Protein AF-A0A2N7S6V8-F1 (afdb_monomer)

Organism: NCBI:txid256701

Nearest PDB structures (foldseek):
  4dm0-assembly1_A-2  TM=4.600E-01  e=1.867E-07  Escherichia coli
  1b7e-assembly1_A-2  TM=4.680E-01  e=5.575E-03  Escherichia coli
  3f9k-assembly1_A  TM=4.907E-01  e=2.984E-02  Human immunodeficiency virus type 2 (ISOLATE ROD)
  5u1c-assembly1_C  TM=3.842E-01  e=1.544E-02  Saccharolobus solfataricus
  8fnn-assembly1_A  TM=3.912E-01  e=5.432E-02  Homo sapiens

Sequence (250 aa):
MVAYRSATAGLASLVMYDVTTLHFEAKDEDKLRKVGMSKERRVDPQIQVGLLVDPAGFPLELHMFEGSKAETTTIIPVLQAFQARHGITDLVVVADAGMLSANNLNAIEDAGFKFIVGSRLTKAPYDLQEHFDTKGNRFTNGQVLESTRVMGTGKNARERRIVYQWSAKPFARDNRNINLMERNALAVAEGKSPMKKVRFLKVSGAEKELDEKVIERARMLAGLKGYVTNMLVDSVSATLVISANQALQD

pLDDT: mean 83.1, std 13.97, range [23.36, 95.81]

InterPro domains:
  IPR002559 Transposase IS4-like domain [PF01609] (15-179)
  IPR047654 IS1634 transposase [NF033559] (13-248)

Mean predicted aligned error: 8.39 Å

Foldseek 3Di:
DDDPPPPPPDDAFEKEKDKDKDFDPDPDADPAFDQAPDPVPDRTTIKIWMFIAGLQRHTDDIDIHGRHDDPLVPPLVVVVVVCVVVVGPAYEYEYEQSQVALVSVLSCVVSVYKYKYWHDPPDQDPQCVVVCVPPNLDDDAFDKDKGWDFHDDDPSTDIWIKIKTFHPVQLVVLVVVLVVLQVVLVCCQVVVDDDDDGPQWDDDPPHIDGNVVSSVRSNSCGRMIMMIIRDDCVRDPSVRSVSSNVSVVD

Solvent-accessible surface area (backbone atoms only — not comparable to full-atom values): 14274 Å² total; per-residue (Å²): 135,86,78,82,74,78,84,65,82,94,59,61,53,57,34,34,48,48,77,46,77,50,76,41,103,48,98,69,69,61,96,45,35,25,60,34,91,43,94,82,71,52,81,43,19,16,29,32,38,39,40,34,21,39,82,86,65,49,80,73,48,80,45,82,42,44,25,58,62,54,70,60,74,55,47,54,61,51,55,52,51,51,26,67,77,68,73,52,88,46,50,31,42,28,38,54,50,84,57,62,45,40,69,42,47,48,52,44,46,75,71,71,43,40,44,40,28,36,41,80,79,85,58,79,53,71,75,44,42,65,52,40,76,75,61,48,76,79,73,55,77,67,41,70,49,79,42,67,46,74,39,56,59,79,95,55,46,42,76,30,38,34,39,33,37,30,34,61,70,51,23,57,54,43,50,55,52,49,56,50,41,47,52,56,22,49,34,39,46,72,62,77,37,77,92,68,97,50,64,48,50,40,76,59,90,91,47,51,41,74,32,59,72,59,49,52,47,53,59,60,48,39,23,53,44,38,32,39,26,78,62,52,74,92,78,49,53,64,67,57,59,51,51,59,54,49,57,76,77,111

Secondary structure (DSSP, 8-state):
---------SS-EEEEEEEEEEE---SS--SS-B----TT---S-EEEEEEEE-TT--EEEEEEEETTS-HHHHHHHHHHHHHHHHT-S-EEEEE-GGGG-HHHHHHHHHTT-EEEEEE---S--HHHHHHHHHHTT-PPTT-EEEEEEEESSGGG-EEEEEEEEE-HHHHHHHHHHHHHHHHHHHHHHTTSS-----TTEEEETTEEEE-HHHHHHHHHTTTEEEEEESS-TTTS-HHHHHHHHHTTT-

Structure (mmCIF, N/CA/C/O backbone):
data_AF-A0A2N7S6V8-F1
#
_entry.id   AF-A0A2N7S6V8-F1
#
loop_
_atom_site.group_PDB
_atom_site.id
_atom_site.type_symbol
_atom_site.label_atom_id
_atom_site.label_alt_id
_atom_site.label_comp_id
_atom_site.label_asym_id
_atom_site.label_entity_id
_atom_site.label_seq_id
_atom_site.pdbx_PDB_ins_code
_atom_site.Cartn_x
_atom_site.Cartn_y
_atom_site.Cartn_z
_atom_site.occupancy
_atom_site.B_iso_or_equiv
_atom_site.auth_seq_id
_atom_site.auth_comp_id
_atom_site.auth_asym_id
_atom_site.auth_atom_id
_atom_site.pdbx_PDB_model_num
ATOM 1 N N . MET A 1 1 ? -29.286 7.019 18.306 1.00 28.66 1 MET A N 1
ATOM 2 C CA . MET A 1 1 ? -28.095 6.761 17.473 1.00 28.66 1 MET A CA 1
ATOM 3 C C . MET A 1 1 ? -27.996 5.255 17.302 1.00 28.66 1 MET A C 1
ATOM 5 O O . MET A 1 1 ? -27.698 4.565 18.266 1.00 28.66 1 MET A O 1
ATOM 9 N N . VAL A 1 2 ? -28.416 4.737 16.146 1.00 23.36 2 VAL A N 1
ATOM 10 C CA . VAL A 1 2 ? -28.449 3.291 15.881 1.00 23.36 2 VAL A CA 1
ATOM 11 C C . VAL A 1 2 ? -27.046 2.889 15.441 1.00 23.36 2 VAL A C 1
ATOM 13 O O . VAL A 1 2 ? -26.650 3.179 14.319 1.00 23.36 2 VAL A O 1
ATOM 16 N N . ALA A 1 3 ? -26.270 2.292 16.343 1.00 27.06 3 ALA A N 1
ATOM 17 C CA . ALA A 1 3 ? -25.046 1.607 15.957 1.00 27.06 3 ALA A CA 1
ATOM 18 C C . ALA A 1 3 ? -25.463 0.329 15.220 1.00 27.06 3 ALA A C 1
ATOM 20 O O . ALA A 1 3 ? -26.042 -0.578 15.822 1.00 27.06 3 ALA A O 1
ATOM 21 N N . TYR A 1 4 ? -25.234 0.280 13.910 1.00 33.06 4 TYR A N 1
ATOM 22 C CA . TYR A 1 4 ? -25.404 -0.947 13.149 1.00 33.06 4 TYR A CA 1
ATOM 23 C C . TYR A 1 4 ? -24.333 -1.938 13.616 1.00 33.06 4 TYR A C 1
ATOM 25 O O . TYR A 1 4 ? -23.143 -1.768 13.360 1.00 33.06 4 TYR A O 1
ATOM 33 N N . ARG A 1 5 ? -24.752 -2.957 14.370 1.00 36.19 5 ARG A N 1
ATOM 34 C CA . ARG A 1 5 ? -23.907 -4.100 14.706 1.00 36.19 5 ARG A CA 1
ATOM 35 C C . ARG A 1 5 ? -24.009 -5.066 13.535 1.00 36.19 5 ARG A C 1
ATOM 37 O O . ARG A 1 5 ? -24.937 -5.869 13.490 1.00 36.19 5 ARG A O 1
ATOM 44 N N . SER A 1 6 ? -23.072 -4.993 12.592 1.00 36.00 6 SER A N 1
ATOM 45 C CA . SER A 1 6 ? -22.865 -6.122 11.688 1.00 36.00 6 SER A CA 1
ATOM 46 C C . SER A 1 6 ? -22.461 -7.312 12.555 1.00 36.00 6 SER A C 1
ATOM 48 O O . SER A 1 6 ? -21.410 -7.310 13.199 1.00 36.00 6 SER A O 1
ATOM 50 N N . ALA A 1 7 ? -23.351 -8.294 12.663 1.00 36.19 7 ALA A N 1
ATOM 51 C CA . ALA A 1 7 ? -23.081 -9.551 13.334 1.00 36.19 7 ALA A CA 1
ATOM 52 C C . ALA A 1 7 ? -22.181 -10.414 12.440 1.00 36.19 7 ALA A C 1
ATOM 54 O O . ALA A 1 7 ? -22.589 -11.464 11.957 1.00 36.19 7 ALA A O 1
ATOM 55 N N . THR A 1 8 ? -20.939 -9.991 12.220 1.00 39.62 8 THR A N 1
ATOM 56 C CA . THR A 1 8 ? -19.881 -10.929 11.853 1.00 39.62 8 THR A CA 1
ATOM 57 C C . THR A 1 8 ? -19.404 -11.583 13.137 1.00 39.62 8 THR A C 1
ATOM 59 O O . THR A 1 8 ? -18.715 -10.984 13.959 1.00 39.62 8 THR A O 1
ATOM 62 N N . ALA A 1 9 ? -19.865 -12.812 13.351 1.00 34.66 9 ALA A N 1
ATOM 63 C CA . ALA A 1 9 ? -19.437 -13.651 14.451 1.00 34.66 9 ALA A CA 1
ATOM 64 C C . ALA A 1 9 ? -17.899 -13.783 14.475 1.00 34.66 9 ALA A C 1
ATOM 66 O O . ALA A 1 9 ? -17.291 -14.244 13.514 1.00 34.66 9 ALA A O 1
ATOM 67 N N . GLY A 1 10 ? -17.288 -13.400 15.599 1.00 38.88 10 GLY A N 1
ATOM 68 C CA . GLY A 1 10 ? -16.035 -13.982 16.098 1.00 38.88 10 GLY A CA 1
ATOM 69 C C . GLY A 1 10 ? -14.701 -13.549 15.480 1.00 38.88 10 GLY A C 1
ATOM 70 O O . GLY A 1 10 ? -13.672 -13.990 15.978 1.00 38.88 10 GLY A O 1
ATOM 71 N N . LEU A 1 11 ? -14.666 -12.692 14.461 1.00 43.25 11 LEU A N 1
ATOM 72 C CA . LEU A 1 11 ? -13.420 -12.200 13.858 1.00 43.25 11 LEU A CA 1
ATOM 73 C C . LEU A 1 11 ? -13.409 -10.670 13.873 1.00 43.25 11 LEU A C 1
ATOM 75 O O . LEU A 1 11 ? -14.458 -10.048 13.740 1.00 43.25 11 LEU A O 1
ATOM 79 N N . ALA A 1 12 ? -12.229 -10.097 14.109 1.00 59.22 12 ALA A N 1
ATOM 80 C CA . ALA A 1 12 ? -11.944 -8.670 14.264 1.00 59.22 12 ALA A CA 1
ATOM 81 C C . ALA A 1 12 ? -12.876 -7.718 13.482 1.00 59.22 12 ALA A C 1
ATOM 83 O O . ALA A 1 12 ? -13.215 -7.971 12.326 1.00 59.22 12 ALA A O 1
ATOM 84 N N . SER A 1 13 ? -13.233 -6.579 14.083 1.00 78.12 13 SER A N 1
ATOM 85 C CA . SER A 1 13 ? -13.984 -5.530 13.386 1.00 78.12 13 SER A CA 1
ATOM 86 C C . SER A 1 13 ? -13.131 -4.969 12.248 1.00 78.12 13 SER A C 1
ATOM 88 O O . SER A 1 13 ? -12.066 -4.398 12.481 1.00 78.12 13 SER A O 1
ATOM 90 N N . LEU A 1 14 ? -13.583 -5.175 11.014 1.00 85.75 14 LEU A N 1
ATOM 91 C CA . LEU A 1 14 ? -12.942 -4.649 9.817 1.00 85.75 14 LEU A CA 1
ATOM 92 C C . LEU A 1 14 ? -13.490 -3.249 9.546 1.00 85.75 14 LEU A C 1
ATOM 94 O O . LEU A 1 14 ? -14.701 -3.074 9.426 1.00 85.75 14 LEU A O 1
ATOM 98 N N . VAL A 1 15 ? -12.601 -2.272 9.431 1.00 90.06 15 VAL A N 1
ATOM 99 C CA . VAL A 1 15 ? -12.945 -0.905 9.036 1.00 90.06 15 VAL A CA 1
ATOM 100 C C . VAL A 1 15 ? -12.074 -0.489 7.872 1.00 90.06 15 VAL A C 1
ATOM 102 O O . VAL A 1 15 ? -10.904 -0.867 7.797 1.00 90.06 15 VAL A O 1
ATOM 105 N N . MET A 1 16 ? -12.632 0.296 6.966 1.00 89.00 16 MET A N 1
ATOM 106 C CA . MET A 1 16 ? -11.870 0.879 5.874 1.00 89.00 16 MET A CA 1
ATOM 107 C C . MET A 1 16 ? -11.682 2.361 6.139 1.00 89.00 16 MET A C 1
ATOM 109 O O . MET A 1 16 ? -12.603 3.036 6.601 1.00 89.00 16 MET A O 1
ATOM 113 N N . TYR A 1 17 ? -10.476 2.846 5.879 1.00 87.56 17 TYR A N 1
ATOM 114 C CA . TYR A 1 17 ? -10.124 4.239 6.075 1.00 87.56 17 TYR A CA 1
ATOM 115 C C . TYR A 1 17 ? -9.622 4.823 4.765 1.00 87.56 17 TYR A C 1
ATOM 117 O O . TYR A 1 17 ? -8.631 4.345 4.206 1.00 87.56 17 TYR A O 1
ATOM 125 N N . ASP A 1 18 ? -10.308 5.863 4.305 1.00 85.00 18 ASP A N 1
ATOM 126 C CA . ASP A 1 18 ? -9.898 6.655 3.154 1.00 85.00 18 ASP A CA 1
ATOM 127 C C . ASP A 1 18 ? -9.681 8.111 3.566 1.00 85.00 18 ASP A C 1
ATOM 129 O O . ASP A 1 18 ? -10.410 8.655 4.402 1.00 85.00 18 ASP A O 1
ATOM 133 N N . VAL A 1 19 ? -8.658 8.740 2.985 1.00 83.00 19 VAL A N 1
ATOM 134 C CA . VAL A 1 19 ? -8.352 10.155 3.206 1.00 83.00 19 VAL A CA 1
ATOM 135 C C . VAL A 1 19 ? -8.399 10.877 1.879 1.00 83.00 19 VAL A C 1
ATOM 137 O O . VAL A 1 19 ? -7.589 10.640 0.985 1.00 83.00 19 VAL A O 1
ATOM 140 N N . THR A 1 20 ? -9.308 11.837 1.787 1.00 83.62 20 THR A N 1
ATOM 141 C CA . THR A 1 20 ? -9.412 12.728 0.639 1.00 83.62 20 THR A CA 1
ATOM 142 C C . THR A 1 20 ? -8.949 14.130 1.018 1.00 83.62 20 T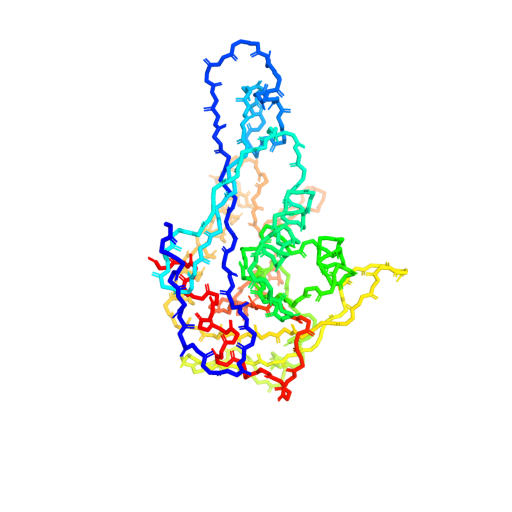HR A C 1
ATOM 144 O O . THR A 1 20 ? -9.316 14.670 2.062 1.00 83.62 20 THR A O 1
ATOM 147 N N . THR A 1 21 ? -8.153 14.752 0.150 1.00 85.00 21 THR A N 1
ATOM 148 C CA . THR A 1 21 ? -7.746 16.153 0.299 1.00 85.00 21 THR A CA 1
ATOM 149 C C . THR A 1 21 ? -8.725 17.056 -0.439 1.00 85.00 21 THR A C 1
ATOM 151 O O . THR A 1 21 ? -8.946 16.885 -1.637 1.00 85.00 21 THR A O 1
ATOM 154 N N . LEU A 1 22 ? -9.274 18.050 0.258 1.00 87.38 22 LEU A N 1
ATOM 155 C CA . LEU A 1 22 ? -10.068 19.117 -0.351 1.00 87.38 22 LEU A CA 1
ATOM 156 C C . LEU A 1 22 ? -9.222 20.388 -0.429 1.00 87.38 22 LEU A C 1
ATOM 158 O O . LEU A 1 22 ? -8.682 20.840 0.582 1.00 87.38 22 LEU A O 1
ATOM 162 N N . HIS A 1 23 ? -9.114 20.955 -1.627 1.00 86.06 23 HIS A N 1
ATOM 163 C CA . HIS A 1 23 ? -8.395 22.202 -1.886 1.00 86.06 23 HIS A CA 1
ATOM 164 C C . HIS A 1 23 ? -9.375 23.363 -2.023 1.00 86.06 23 HIS A C 1
ATOM 166 O O . HIS A 1 23 ? -10.484 23.186 -2.528 1.00 86.06 23 HIS A O 1
ATOM 172 N N . PHE A 1 24 ? -8.950 24.553 -1.608 1.00 84.81 24 PHE A N 1
ATOM 173 C CA . PHE A 1 24 ? -9.759 25.763 -1.674 1.00 84.81 24 PHE A CA 1
ATOM 174 C C . PHE A 1 24 ? -9.021 26.847 -2.443 1.00 84.81 24 PHE A C 1
ATOM 176 O O . PHE A 1 24 ? -7.873 27.148 -2.131 1.00 84.81 24 PHE A O 1
ATOM 183 N N . GLU A 1 25 ? -9.709 27.498 -3.378 1.00 85.38 25 GLU A N 1
ATOM 184 C CA . GLU A 1 25 ? -9.232 28.735 -3.999 1.00 85.38 25 GLU A CA 1
ATOM 185 C C . GLU A 1 25 ? -9.359 29.881 -2.986 1.00 85.38 25 GLU A C 1
ATOM 187 O O . GLU A 1 25 ? -10.334 30.632 -2.953 1.00 85.38 25 GLU A O 1
ATOM 192 N N . ALA A 1 26 ? -8.389 29.965 -2.082 1.00 81.56 26 ALA A N 1
ATOM 193 C CA . ALA A 1 26 ? -8.319 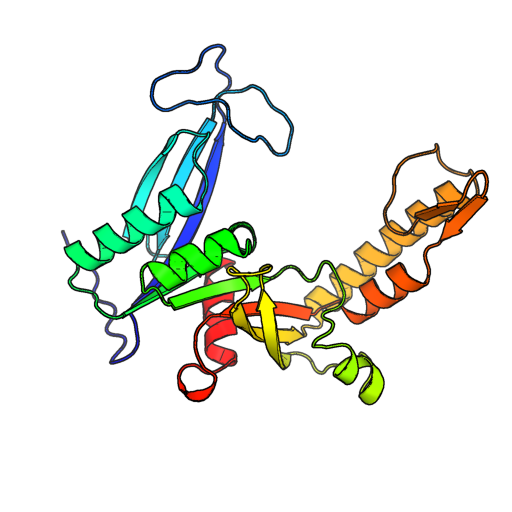30.968 -1.033 1.00 81.56 26 ALA A CA 1
ATOM 194 C C . ALA A 1 26 ? -6.902 31.534 -0.965 1.00 81.56 26 ALA A C 1
ATOM 196 O O . ALA A 1 26 ? -5.926 30.800 -1.084 1.00 81.56 26 ALA A O 1
ATOM 197 N N . LYS A 1 27 ? -6.792 32.851 -0.763 1.00 77.25 27 LYS A N 1
ATOM 198 C CA . LYS A 1 27 ? -5.490 33.530 -0.689 1.00 77.25 27 LYS A CA 1
ATOM 199 C C . LYS A 1 27 ? -4.757 33.271 0.627 1.00 77.25 27 LYS A C 1
ATOM 201 O O . LYS A 1 27 ? -3.533 33.236 0.627 1.00 77.25 27 LYS A O 1
ATOM 206 N N . ASP A 1 28 ? -5.504 33.070 1.712 1.00 82.75 28 ASP A N 1
ATOM 207 C CA . ASP A 1 28 ? -4.969 33.011 3.072 1.00 82.75 28 ASP A CA 1
ATOM 208 C C . ASP A 1 28 ? -5.306 31.680 3.761 1.00 82.75 28 ASP A C 1
ATOM 210 O O . ASP A 1 28 ? -6.392 31.117 3.585 1.00 82.75 28 ASP A O 1
ATOM 214 N N . GLU A 1 29 ? -4.374 31.191 4.580 1.00 85.69 29 GLU A N 1
ATOM 215 C CA . GLU A 1 29 ? -4.600 30.071 5.497 1.00 85.69 29 GLU A CA 1
ATOM 216 C C . GLU A 1 29 ? -5.493 30.464 6.684 1.00 85.69 29 GLU A C 1
ATOM 218 O O . GLU A 1 29 ? -5.541 31.621 7.099 1.00 85.69 29 GLU A O 1
ATOM 223 N N . ASP A 1 30 ? -6.109 29.472 7.330 1.00 86.50 30 ASP A N 1
ATOM 224 C CA . ASP A 1 30 ? -6.744 29.654 8.637 1.00 86.50 30 ASP A CA 1
ATOM 225 C C . ASP A 1 30 ? -6.379 28.533 9.624 1.00 86.50 30 ASP A C 1
ATOM 227 O O . ASP A 1 30 ? -5.329 27.901 9.500 1.00 86.50 30 ASP A O 1
ATOM 231 N N . LYS A 1 31 ? -7.194 28.334 10.667 1.00 85.19 31 LYS A N 1
ATOM 232 C CA . LYS A 1 31 ? -6.968 27.313 11.701 1.00 85.19 31 LYS A CA 1
ATOM 233 C C . LYS A 1 31 ? -7.029 25.880 11.161 1.00 85.19 31 LYS A C 1
ATOM 235 O O . LYS A 1 31 ? -6.393 25.011 11.741 1.00 85.19 31 LYS A O 1
ATOM 240 N N . LEU A 1 32 ? -7.803 25.634 10.106 1.00 84.56 32 LEU A N 1
ATOM 241 C CA . LEU A 1 32 ? -8.033 24.307 9.536 1.00 84.56 32 LEU A CA 1
ATOM 242 C C . LEU A 1 32 ? -7.461 24.200 8.118 1.00 84.56 32 LEU A C 1
ATOM 244 O O . LEU A 1 32 ? -6.799 23.221 7.787 1.00 84.56 32 LEU A O 1
ATOM 248 N N . ARG A 1 33 ? -7.685 25.212 7.279 1.00 86.12 33 ARG A N 1
ATOM 249 C CA . ARG A 1 33 ? -7.170 25.287 5.912 1.00 86.12 33 ARG A CA 1
ATOM 250 C C . ARG A 1 33 ? -5.703 25.685 5.960 1.00 86.12 33 ARG A C 1
ATOM 252 O O . ARG A 1 33 ? -5.375 26.849 6.189 1.00 86.12 33 ARG A O 1
ATOM 259 N N . LYS A 1 34 ? -4.834 24.703 5.743 1.00 82.75 34 LYS A N 1
ATOM 260 C CA . LYS A 1 34 ? -3.378 24.855 5.761 1.00 82.75 34 LYS A CA 1
ATOM 261 C C . LYS A 1 34 ? -2.795 24.408 4.438 1.00 82.75 34 LYS A C 1
ATOM 263 O O . LYS A 1 34 ? -3.260 23.424 3.867 1.00 82.75 34 LYS A O 1
ATOM 268 N N . VAL A 1 35 ? -1.784 25.113 3.951 1.00 80.06 35 VAL A N 1
ATOM 269 C CA . VAL A 1 35 ? -0.997 24.666 2.808 1.00 80.06 35 VAL A CA 1
ATOM 270 C C . VAL A 1 35 ? -0.287 23.384 3.226 1.00 80.06 35 VAL A C 1
ATOM 272 O O . VAL A 1 35 ? 0.377 23.314 4.261 1.00 80.06 35 VAL A O 1
ATOM 275 N N . GLY A 1 36 ? -0.478 22.331 2.443 1.00 70.06 36 GLY A N 1
ATOM 276 C CA . GLY A 1 36 ? 0.148 21.040 2.687 1.00 70.06 36 GLY A CA 1
ATOM 277 C C . GLY A 1 36 ? 0.966 20.575 1.494 1.00 70.06 36 GLY A C 1
ATOM 278 O O . GLY A 1 36 ? 1.207 21.306 0.535 1.00 70.06 36 GLY A O 1
ATOM 279 N N . MET A 1 37 ? 1.404 19.320 1.549 1.00 62.00 37 MET A N 1
ATOM 280 C CA . MET A 1 37 ? 2.173 18.695 0.474 1.00 62.00 37 MET A CA 1
ATOM 281 C C . MET A 1 37 ? 1.254 18.387 -0.718 1.00 62.00 37 MET A C 1
ATOM 283 O O . MET A 1 37 ? 0.752 17.274 -0.862 1.00 62.00 37 MET A O 1
ATOM 287 N N . SER A 1 38 ? 1.008 19.373 -1.582 1.00 59.66 38 SER A N 1
ATOM 288 C CA . SER A 1 38 ? 0.271 19.159 -2.829 1.00 59.66 38 SER A CA 1
ATOM 289 C C . SER A 1 38 ? 1.114 18.335 -3.810 1.00 59.66 38 SER A C 1
ATOM 291 O O . SER A 1 38 ? 2.235 18.716 -4.159 1.00 59.66 38 SER A O 1
ATOM 293 N N . LYS A 1 39 ? 0.558 17.226 -4.325 1.00 52.88 39 LYS A N 1
ATOM 294 C CA . LYS A 1 39 ? 1.178 16.432 -5.410 1.00 52.88 39 LYS A CA 1
ATOM 295 C C . LYS A 1 39 ? 1.394 17.261 -6.686 1.00 52.88 39 LYS A C 1
ATOM 297 O O . LYS A 1 39 ? 2.276 16.941 -7.478 1.00 52.88 39 LYS A O 1
ATOM 302 N N . GLU A 1 40 ? 0.635 18.343 -6.843 1.00 57.72 40 GLU A N 1
ATOM 303 C CA . GLU A 1 40 ? 0.697 19.284 -7.964 1.00 57.72 40 GLU A CA 1
ATOM 304 C C . GLU A 1 40 ? 1.452 20.580 -7.617 1.00 57.72 40 GLU A C 1
ATOM 306 O O . GLU A 1 40 ? 1.476 21.507 -8.421 1.00 57.72 40 GLU A O 1
ATOM 311 N N . ARG A 1 41 ? 2.094 20.652 -6.437 1.00 57.88 41 ARG A N 1
ATOM 312 C CA . ARG A 1 41 ? 2.795 21.846 -5.919 1.00 57.88 41 ARG A CA 1
ATOM 313 C C . ARG A 1 41 ? 1.917 23.104 -5.857 1.00 57.88 41 ARG A C 1
ATOM 315 O O . ARG A 1 41 ? 2.423 24.216 -5.987 1.00 57.88 41 ARG A O 1
ATOM 322 N N . ARG A 1 42 ? 0.610 22.935 -5.653 1.00 64.56 42 ARG A N 1
ATOM 323 C CA . ARG A 1 42 ? -0.300 24.056 -5.403 1.00 64.56 42 ARG A CA 1
ATOM 324 C C . ARG A 1 42 ? -0.012 24.667 -4.033 1.00 64.56 42 ARG A C 1
ATOM 326 O O . ARG A 1 42 ? 0.238 23.935 -3.077 1.00 64.56 42 ARG A O 1
ATOM 333 N N . VAL A 1 43 ? -0.064 25.994 -3.969 1.00 72.50 43 VAL A N 1
ATOM 334 C CA . VAL A 1 43 ? 0.038 26.786 -2.729 1.00 72.50 43 VAL A CA 1
ATOM 335 C C . VAL A 1 43 ? -1.335 27.102 -2.131 1.00 72.50 43 VAL A C 1
ATOM 337 O O . VAL A 1 43 ? -1.428 27.830 -1.151 1.00 72.50 43 VAL A O 1
ATOM 340 N N . ASP A 1 44 ? -2.393 26.546 -2.720 1.00 80.94 44 ASP A N 1
ATOM 341 C CA . ASP A 1 44 ? -3.762 26.715 -2.255 1.00 80.94 44 ASP A CA 1
ATOM 342 C C . ASP A 1 44 ? -3.967 25.996 -0.909 1.00 80.94 44 ASP A C 1
ATOM 344 O O . ASP A 1 44 ? -3.574 24.826 -0.771 1.00 80.94 44 ASP A O 1
ATOM 348 N N . PRO A 1 45 ? -4.596 26.648 0.086 1.00 86.12 45 PRO A N 1
ATOM 349 C CA . PRO A 1 45 ? -4.933 26.016 1.352 1.00 86.12 45 PRO A CA 1
ATOM 350 C C . PRO A 1 45 ? -5.783 24.758 1.149 1.00 86.12 45 PRO A C 1
ATOM 352 O O . PRO A 1 45 ? -6.707 24.726 0.331 1.00 86.12 45 PRO A O 1
ATOM 355 N N . GLN A 1 46 ? -5.495 23.716 1.928 1.00 87.88 46 GLN A N 1
ATOM 356 C CA . GLN A 1 46 ? -6.192 22.436 1.841 1.00 87.88 46 GLN A CA 1
ATOM 357 C C . GLN A 1 46 ? -6.610 21.928 3.226 1.00 87.88 46 GLN A C 1
ATOM 359 O O . GLN A 1 46 ? -6.086 22.357 4.259 1.00 87.88 46 GLN A O 1
ATOM 364 N N . ILE A 1 47 ? -7.554 20.993 3.242 1.00 88.94 47 ILE A N 1
ATOM 365 C CA . ILE A 1 47 ? -7.891 20.177 4.413 1.00 88.94 47 ILE A CA 1
ATOM 366 C C . ILE A 1 47 ? -7.841 18.707 4.024 1.00 88.94 47 ILE A C 1
ATOM 368 O O . ILE A 1 47 ? -7.992 18.360 2.853 1.00 88.94 47 ILE A O 1
ATOM 372 N N . GLN A 1 48 ? -7.668 17.846 5.016 1.00 87.38 48 GLN A N 1
ATOM 373 C CA . GLN A 1 48 ? -7.827 16.408 4.848 1.00 87.38 48 GLN A CA 1
ATOM 374 C C . GLN A 1 48 ? -9.129 15.965 5.495 1.00 87.38 48 GLN A C 1
ATOM 376 O O . GLN A 1 48 ? -9.427 16.346 6.627 1.00 87.38 48 GLN A O 1
ATOM 381 N N . VAL A 1 49 ? -9.888 15.152 4.776 1.00 88.75 49 VAL A N 1
ATOM 382 C CA . VAL A 1 49 ? -11.123 14.541 5.249 1.00 88.75 49 VAL A CA 1
ATOM 383 C C . VAL A 1 49 ? -10.895 13.040 5.311 1.00 88.75 49 VAL A C 1
ATOM 385 O O . VAL A 1 49 ? -10.682 12.406 4.281 1.00 88.75 49 VAL A O 1
ATOM 388 N N . GLY A 1 50 ? -10.891 12.498 6.526 1.00 88.12 50 GLY A N 1
ATOM 389 C CA . GLY A 1 50 ? -10.830 11.064 6.779 1.00 88.12 50 GLY A CA 1
ATOM 390 C C . GLY A 1 50 ? -12.237 10.495 6.908 1.00 88.12 50 GLY A C 1
ATOM 391 O O . GLY A 1 50 ? -13.045 11.023 7.676 1.00 88.12 50 GLY A O 1
ATOM 392 N N . LEU A 1 51 ? -12.523 9.423 6.180 1.00 89.94 51 LEU A N 1
ATOM 393 C CA . LEU A 1 51 ? -13.783 8.698 6.252 1.00 89.94 51 LEU A CA 1
ATOM 394 C C . LEU A 1 51 ? -13.514 7.274 6.733 1.00 89.94 51 LEU A C 1
ATOM 396 O O . LEU A 1 51 ? -12.732 6.541 6.128 1.00 89.94 51 LEU A O 1
ATOM 400 N N . LEU A 1 52 ? -14.175 6.897 7.825 1.00 90.44 52 LEU A N 1
ATOM 401 C CA . LEU A 1 52 ? -14.210 5.526 8.311 1.00 90.44 52 LEU A CA 1
ATOM 402 C C . LEU A 1 52 ? -15.498 4.875 7.811 1.00 90.44 52 LEU A C 1
ATOM 404 O O . LEU A 1 52 ? -16.583 5.392 8.081 1.00 90.44 52 LEU A O 1
ATOM 408 N N . VAL A 1 53 ? -15.388 3.748 7.115 1.00 89.12 53 VAL A N 1
ATOM 409 C CA . VAL A 1 53 ? -16.540 2.984 6.618 1.00 89.12 53 VAL A CA 1
ATOM 410 C C . VAL A 1 53 ? -16.476 1.529 7.063 1.00 89.12 53 VAL A C 1
ATOM 412 O O . VAL A 1 53 ? -15.405 1.001 7.385 1.00 89.12 53 VAL A O 1
ATOM 415 N N . ASP A 1 54 ? -17.633 0.879 7.095 1.00 87.00 54 ASP A N 1
ATOM 416 C CA . ASP A 1 54 ? -17.716 -0.566 7.273 1.00 87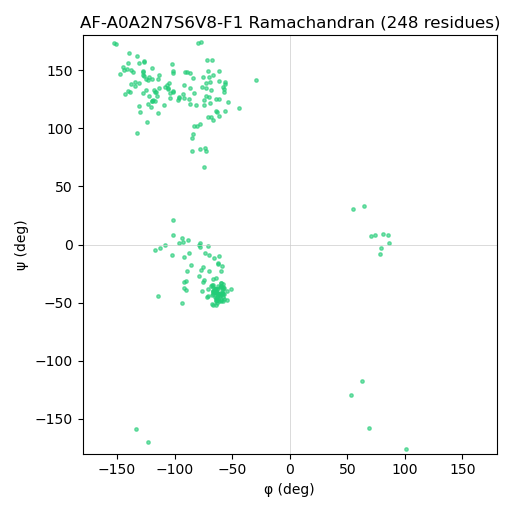.00 54 ASP A CA 1
ATOM 417 C C . ASP A 1 54 ? -17.432 -1.311 5.948 1.00 87.00 54 ASP A C 1
ATOM 419 O O . ASP A 1 54 ? -17.311 -0.689 4.890 1.00 87.00 54 ASP A O 1
ATOM 423 N N . PRO A 1 55 ? -17.329 -2.652 5.962 1.00 82.75 55 PRO A N 1
ATOM 424 C CA . PRO A 1 55 ? -17.067 -3.427 4.748 1.00 82.75 55 PRO A CA 1
ATOM 425 C C . PRO A 1 55 ? -18.186 -3.381 3.695 1.00 82.75 55 PRO A C 1
ATOM 427 O O . PRO A 1 55 ? -17.972 -3.854 2.583 1.00 82.75 55 PRO A O 1
ATOM 430 N N . ALA A 1 56 ? -19.374 -2.872 4.037 1.00 82.88 56 ALA A N 1
ATOM 431 C CA . ALA A 1 56 ? -20.475 -2.645 3.103 1.00 82.88 56 ALA A CA 1
ATOM 432 C C . ALA A 1 56 ? -20.459 -1.218 2.517 1.00 82.88 56 ALA A C 1
ATOM 434 O O . ALA A 1 56 ? -21.358 -0.863 1.756 1.00 82.88 56 ALA A O 1
ATOM 435 N N . GLY A 1 57 ? -19.462 -0.399 2.872 1.00 81.88 57 GLY A N 1
ATOM 436 C CA . GLY A 1 57 ? -19.336 0.992 2.444 1.00 81.88 57 GLY A CA 1
ATOM 437 C C . GLY A 1 57 ? -20.199 1.966 3.249 1.00 81.88 57 GLY A C 1
ATOM 438 O O . GLY A 1 57 ? -20.310 3.136 2.881 1.00 81.88 57 GLY A O 1
ATOM 439 N N . PHE A 1 58 ? -20.819 1.526 4.350 1.00 85.25 58 PHE A N 1
ATOM 440 C CA . PHE A 1 58 ? -21.614 2.411 5.192 1.00 85.25 58 PHE A CA 1
ATOM 441 C C . PHE A 1 58 ? -20.699 3.354 5.991 1.00 85.25 58 PHE A C 1
ATOM 443 O O . PHE A 1 58 ? -19.792 2.881 6.684 1.00 85.25 58 PHE A O 1
ATOM 450 N N . PRO A 1 59 ? -20.923 4.682 5.946 1.00 89.06 59 PRO A N 1
ATOM 451 C CA . PRO A 1 59 ? -20.100 5.638 6.674 1.00 89.06 59 PRO A CA 1
ATOM 45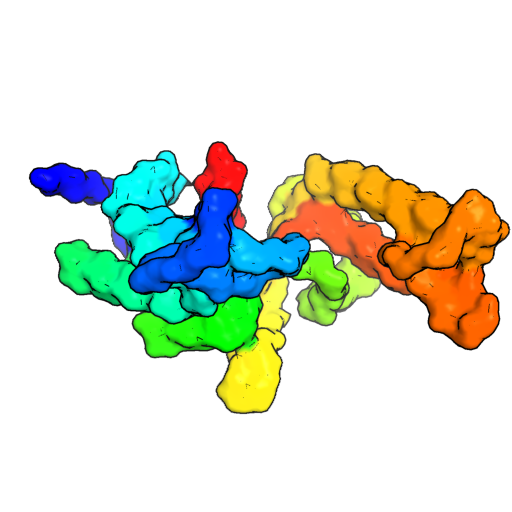2 C C . PRO A 1 59 ? -20.318 5.525 8.186 1.00 89.06 59 PRO A C 1
ATOM 454 O O . PRO A 1 59 ? -21.427 5.702 8.689 1.00 89.06 59 PRO A O 1
ATOM 457 N N . LEU A 1 60 ? -19.233 5.262 8.914 1.00 89.81 60 LEU A N 1
ATOM 458 C CA . LEU A 1 60 ? -19.211 5.128 10.370 1.00 89.81 60 LEU A CA 1
ATOM 459 C C . LEU A 1 60 ? -18.855 6.452 11.047 1.00 89.81 60 LEU A C 1
ATOM 461 O O . LEU A 1 60 ? -19.568 6.896 11.944 1.00 89.81 60 LEU A O 1
ATOM 465 N N . GLU A 1 61 ? -17.766 7.092 10.613 1.00 90.69 61 GLU A N 1
ATOM 466 C CA . GLU A 1 61 ? -17.311 8.375 11.155 1.00 90.69 61 GLU A CA 1
ATOM 467 C C . GLU A 1 61 ? -16.632 9.236 10.076 1.00 90.69 61 GLU A C 1
ATOM 469 O O . GLU A 1 61 ? -15.954 8.724 9.185 1.00 90.69 61 GLU A O 1
ATOM 474 N N . LEU A 1 62 ? -16.786 10.559 10.190 1.00 91.31 62 LEU A N 1
ATOM 475 C CA . LEU A 1 62 ? -16.132 11.565 9.352 1.00 91.31 62 LEU A CA 1
ATOM 476 C C . LEU A 1 62 ? -15.232 12.438 10.229 1.00 91.31 62 LEU A C 1
ATOM 478 O O . LEU A 1 62 ? -15.675 12.946 11.260 1.00 91.31 62 LEU A O 1
ATOM 482 N N . HIS A 1 63 ? -13.999 12.665 9.787 1.00 90.25 63 HIS A N 1
ATOM 483 C CA . HIS A 1 63 ? -13.005 13.450 10.512 1.00 90.25 63 HIS A CA 1
ATOM 484 C C . HIS A 1 63 ? -12.365 14.496 9.603 1.00 90.25 63 HIS A C 1
ATOM 486 O O . HIS A 1 63 ? -12.054 14.217 8.448 1.00 90.25 63 HIS A O 1
ATOM 492 N N . MET A 1 64 ? -12.145 15.703 10.124 1.00 90.50 64 MET A N 1
ATOM 493 C CA . MET A 1 64 ? -11.519 16.804 9.388 1.00 90.50 64 MET A CA 1
ATOM 494 C C . MET A 1 64 ? -10.205 17.196 10.054 1.00 90.50 64 MET A C 1
ATOM 496 O O . MET A 1 64 ? -10.149 17.427 11.263 1.00 90.50 64 MET A O 1
ATOM 500 N N . PHE A 1 65 ? -9.155 17.313 9.252 1.00 88.31 65 PHE A N 1
ATOM 501 C CA . PHE A 1 65 ? -7.809 17.620 9.706 1.00 88.31 65 PHE A CA 1
ATOM 502 C C . PHE A 1 65 ? -7.197 18.750 8.893 1.00 88.31 65 PHE A C 1
ATOM 504 O O . PHE A 1 65 ? -7.541 18.981 7.731 1.00 88.31 65 PHE A O 1
ATOM 511 N N . GLU A 1 66 ? -6.226 19.420 9.507 1.00 86.06 66 GLU A N 1
ATOM 512 C CA . GLU A 1 66 ? -5.387 20.389 8.815 1.00 86.06 66 GLU A CA 1
ATOM 513 C C . GLU A 1 66 ? -4.697 19.750 7.605 1.00 86.06 66 GLU A C 1
ATOM 515 O O . GLU A 1 66 ? -4.184 18.627 7.673 1.00 86.06 66 GLU A O 1
ATOM 520 N N . GLY A 1 67 ? -4.657 20.482 6.492 1.00 75.69 67 GLY A N 1
ATOM 521 C CA . GLY A 1 67 ? -4.117 20.003 5.220 1.00 75.69 67 GLY A CA 1
ATOM 522 C C . GLY A 1 67 ? -2.652 19.561 5.241 1.00 75.69 67 GLY A C 1
ATOM 523 O O . GLY A 1 67 ? -2.220 18.845 4.340 1.00 75.69 67 GLY A O 1
ATOM 524 N N . SER A 1 68 ? -1.890 19.972 6.254 1.00 73.06 68 SER A N 1
ATOM 525 C CA . SER A 1 68 ? -0.468 19.664 6.431 1.00 73.06 68 SER A CA 1
ATOM 526 C C . SER A 1 68 ? -0.192 18.403 7.261 1.00 73.06 68 SER A C 1
ATOM 528 O O . SER A 1 68 ? 0.956 17.959 7.312 1.00 73.06 68 SER A O 1
ATOM 530 N N . LYS A 1 69 ? -1.199 17.815 7.925 1.00 72.50 69 LYS A N 1
ATOM 531 C CA . LYS A 1 69 ? -0.996 16.647 8.802 1.00 72.50 69 LYS A CA 1
ATOM 532 C C . LYS A 1 69 ? -0.646 15.393 8.000 1.00 72.50 69 LYS A C 1
ATOM 534 O O . LYS A 1 69 ? -1.153 15.182 6.909 1.00 72.50 69 LYS A O 1
ATOM 539 N N . ALA A 1 70 ? 0.214 14.536 8.538 1.00 70.25 70 ALA A N 1
ATOM 540 C CA . ALA A 1 70 ? 0.487 13.246 7.911 1.00 70.25 70 ALA A CA 1
ATOM 541 C C . ALA A 1 70 ? -0.680 12.268 8.145 1.00 70.25 70 ALA A C 1
ATOM 543 O O . ALA A 1 70 ? -1.242 12.245 9.240 1.00 70.25 70 ALA A O 1
ATOM 544 N N . GLU A 1 71 ? -0.98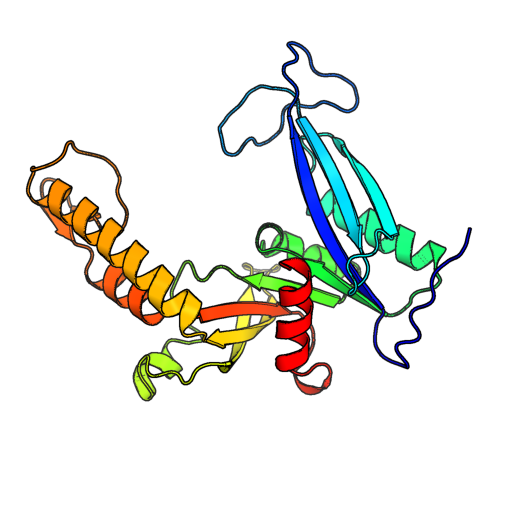0 11.412 7.161 1.00 70.25 71 GLU A N 1
ATOM 545 C CA . GLU A 1 71 ? -2.045 10.387 7.225 1.00 70.25 71 GLU A CA 1
ATOM 546 C C . GLU A 1 71 ? -1.968 9.512 8.491 1.00 70.25 71 GLU A C 1
ATOM 548 O O . GLU A 1 71 ? -2.976 9.186 9.109 1.00 70.25 71 GLU A O 1
ATOM 553 N N . THR A 1 72 ? -0.764 9.152 8.944 1.00 66.31 72 THR A N 1
ATOM 554 C CA . THR A 1 72 ? -0.593 8.333 10.158 1.00 66.31 72 THR A CA 1
ATOM 555 C C . THR A 1 72 ? -0.992 9.067 11.431 1.00 66.31 72 THR A C 1
ATOM 557 O O . THR A 1 72 ? -1.539 8.469 12.356 1.00 66.31 72 THR A O 1
ATOM 560 N N . THR A 1 73 ? -0.729 10.372 11.486 1.00 73.62 73 THR A N 1
ATOM 561 C CA . THR A 1 73 ? -1.092 11.212 12.630 1.00 73.62 73 THR A CA 1
ATOM 562 C C . THR A 1 73 ? -2.602 11.407 12.715 1.00 73.62 73 THR A C 1
ATOM 564 O O . THR A 1 73 ? -3.113 11.691 13.794 1.00 73.62 73 THR A O 1
ATOM 567 N N . THR A 1 74 ? -3.321 11.247 11.603 1.00 78.81 74 THR A N 1
ATOM 568 C CA . THR A 1 74 ? -4.779 11.369 11.568 1.00 78.81 74 THR A CA 1
ATOM 569 C C . THR A 1 74 ? -5.472 10.033 11.831 1.00 78.81 74 THR A C 1
ATOM 571 O O . THR A 1 74 ? -6.430 10.003 12.597 1.00 78.81 74 THR A O 1
ATOM 574 N N . ILE A 1 75 ? -4.958 8.916 11.303 1.00 86.25 75 ILE A N 1
ATOM 575 C CA . ILE A 1 75 ? -5.625 7.610 11.420 1.00 86.25 75 ILE A CA 1
ATOM 576 C C . ILE A 1 75 ? -5.580 7.005 12.829 1.00 86.25 75 ILE A C 1
ATOM 578 O O . ILE A 1 75 ? -6.602 6.537 13.321 1.00 86.25 75 ILE A O 1
ATOM 582 N N . ILE A 1 76 ? -4.428 7.014 13.511 1.00 90.44 76 ILE A N 1
ATOM 583 C CA . ILE A 1 76 ? -4.277 6.316 14.801 1.00 90.44 76 ILE A CA 1
ATOM 584 C C . ILE A 1 76 ? -5.235 6.880 15.865 1.00 90.44 76 ILE A C 1
ATOM 586 O O . ILE A 1 76 ? -5.953 6.082 16.472 1.00 90.44 76 ILE A O 1
ATOM 590 N N . PRO A 1 77 ? -5.334 8.213 16.067 1.00 90.62 77 PRO A N 1
ATOM 591 C CA . PRO A 1 77 ? -6.287 8.770 17.025 1.00 90.62 77 PRO A CA 1
ATOM 592 C C . PRO A 1 77 ? -7.744 8.435 16.688 1.00 90.62 77 PRO A C 1
ATOM 594 O O . PRO A 1 77 ? -8.529 8.175 17.597 1.00 90.62 77 PRO A O 1
ATOM 597 N N . VAL A 1 78 ? -8.099 8.402 15.398 1.00 90.56 78 VAL A N 1
ATOM 598 C CA . VAL A 1 78 ? -9.445 8.021 14.939 1.00 90.56 78 VAL A CA 1
ATOM 599 C C . VAL A 1 78 ? -9.751 6.575 15.309 1.00 90.56 78 VAL A C 1
ATOM 601 O O . VAL A 1 78 ? -10.774 6.310 15.936 1.00 90.56 78 VAL A O 1
ATOM 604 N N . LEU A 1 79 ? -8.849 5.643 14.990 1.00 91.19 79 LEU A N 1
ATOM 605 C CA . LEU A 1 79 ? -9.042 4.223 15.292 1.00 91.19 79 LEU A CA 1
ATOM 606 C C . LEU A 1 79 ? -9.115 3.966 16.804 1.00 91.19 79 LEU A C 1
ATOM 608 O O . LEU A 1 79 ? -9.966 3.199 17.252 1.00 91.19 79 LEU A O 1
ATOM 612 N N . GLN A 1 80 ? -8.273 4.631 17.601 1.00 92.38 80 GLN A N 1
ATOM 613 C CA . GLN A 1 80 ? -8.289 4.513 19.064 1.00 92.38 80 GLN A CA 1
ATOM 614 C C . GLN A 1 80 ? -9.590 5.054 19.666 1.00 92.38 80 GLN A C 1
ATOM 616 O O . GLN A 1 80 ? -10.200 4.400 20.514 1.00 92.38 80 GLN A O 1
ATOM 621 N N . ALA A 1 81 ? -10.043 6.226 19.212 1.00 91.06 81 ALA A N 1
ATOM 622 C CA . ALA A 1 81 ? -11.307 6.805 19.654 1.00 91.06 81 ALA A CA 1
ATOM 623 C C . ALA A 1 81 ? -12.491 5.904 19.278 1.00 91.06 81 ALA A C 1
ATOM 625 O O . ALA A 1 81 ? -13.369 5.667 20.108 1.00 91.06 81 ALA A O 1
ATOM 626 N N . PHE A 1 82 ? -12.484 5.355 18.062 1.00 90.25 82 PHE A N 1
ATOM 627 C CA . PHE A 1 82 ? -13.502 4.425 17.590 1.00 90.25 82 PHE A CA 1
ATOM 628 C C . PHE A 1 82 ? -13.531 3.134 18.426 1.00 90.25 82 PHE A C 1
ATOM 630 O O . PHE A 1 82 ? -14.597 2.739 18.904 1.00 90.25 82 PHE A O 1
ATOM 637 N N . GLN A 1 83 ? -12.373 2.515 18.695 1.00 89.75 83 GLN A N 1
ATOM 638 C CA . GLN A 1 83 ? -12.287 1.343 19.575 1.00 89.75 83 GLN A CA 1
ATOM 639 C C . GLN A 1 83 ? -12.835 1.627 20.971 1.00 89.75 83 GLN A C 1
ATOM 641 O O . GLN A 1 83 ? -13.649 0.852 21.471 1.00 89.75 83 GLN A O 1
ATOM 646 N N . ALA A 1 84 ? -12.421 2.739 21.584 1.00 89.75 84 ALA A N 1
ATOM 647 C CA . ALA A 1 84 ? -12.850 3.112 22.926 1.00 89.75 84 ALA A CA 1
ATOM 648 C C . ALA A 1 84 ? -14.363 3.365 22.993 1.00 89.75 84 ALA A C 1
ATOM 650 O O . ALA A 1 84 ? -15.026 2.918 23.927 1.00 89.75 84 ALA A O 1
ATOM 651 N N . ARG A 1 85 ? -14.926 4.039 21.981 1.00 88.75 85 ARG A N 1
ATOM 652 C CA . ARG A 1 85 ? -16.358 4.358 21.910 1.00 88.75 85 ARG A CA 1
ATOM 653 C C . ARG A 1 85 ? -17.227 3.107 21.753 1.00 88.75 85 ARG A C 1
ATOM 655 O O . ARG A 1 85 ? -18.336 3.072 22.281 1.00 88.75 85 ARG A O 1
ATOM 662 N N . HIS A 1 86 ? -16.737 2.101 21.029 1.00 85.62 86 HIS A N 1
ATOM 663 C CA . HIS A 1 86 ? -17.507 0.906 20.668 1.00 85.62 86 HIS A CA 1
ATOM 664 C C . HIS A 1 86 ? -17.087 -0.372 21.411 1.00 85.62 86 HIS A C 1
ATOM 666 O O . HIS A 1 86 ? -17.695 -1.419 21.194 1.00 85.62 86 HIS A O 1
ATOM 672 N N . GLY A 1 87 ? -16.084 -0.306 22.291 1.00 85.06 87 GLY A N 1
ATOM 673 C CA . GLY A 1 87 ? -15.584 -1.461 23.043 1.00 85.06 87 GLY A CA 1
ATOM 674 C C . GLY A 1 87 ? -14.961 -2.544 22.155 1.00 85.06 87 GLY A C 1
ATOM 675 O O . GLY A 1 87 ? -15.094 -3.731 22.446 1.00 85.06 87 GLY A O 1
ATOM 676 N N . ILE A 1 88 ? -14.324 -2.152 21.048 1.00 85.06 88 ILE A N 1
ATOM 677 C CA . ILE A 1 88 ? -13.737 -3.083 20.074 1.00 85.06 88 ILE A CA 1
ATOM 678 C C . ILE A 1 88 ? -12.313 -3.438 20.503 1.00 85.06 88 ILE A C 1
ATOM 680 O O . ILE A 1 88 ? -11.450 -2.566 20.573 1.00 85.06 88 ILE A O 1
ATOM 684 N N . THR A 1 89 ? -12.048 -4.725 20.723 1.00 82.12 89 THR A N 1
ATOM 685 C CA . THR A 1 89 ? -10.730 -5.229 21.149 1.00 82.12 89 THR A CA 1
ATOM 686 C C . THR A 1 89 ? -9.816 -5.591 19.983 1.00 82.12 89 THR A C 1
ATOM 688 O O . THR A 1 89 ? -8.605 -5.434 20.076 1.00 82.12 89 THR A O 1
ATOM 691 N N . ASP A 1 90 ? -10.391 -6.031 18.865 1.00 84.12 90 ASP A N 1
ATOM 692 C CA . ASP A 1 90 ? -9.664 -6.442 17.668 1.00 84.12 90 ASP A CA 1
ATOM 693 C C . ASP A 1 90 ? -10.162 -5.639 16.470 1.00 84.12 90 ASP A C 1
ATOM 695 O O . ASP A 1 90 ? 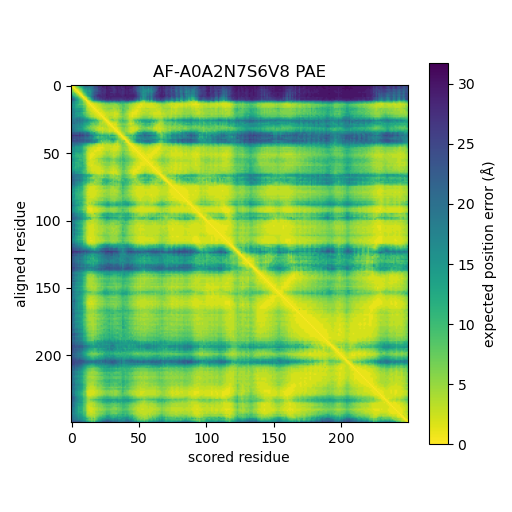-11.256 -5.890 15.964 1.00 84.12 90 ASP A O 1
ATOM 699 N N . LEU A 1 91 ? -9.360 -4.674 16.018 1.00 88.62 91 LEU A N 1
ATOM 700 C CA . LEU A 1 91 ? -9.671 -3.833 14.865 1.00 88.62 91 LEU A CA 1
ATOM 701 C C . LEU A 1 91 ? -8.661 -4.092 13.740 1.00 88.62 91 LEU A C 1
ATOM 703 O O . LEU A 1 91 ? -7.446 -4.040 13.958 1.00 88.62 91 LEU A O 1
ATOM 707 N N . VAL A 1 92 ? -9.175 -4.371 12.542 1.00 91.38 92 VAL A N 1
ATOM 708 C CA . VAL A 1 92 ? -8.388 -4.480 11.308 1.00 91.38 92 VAL A CA 1
ATOM 709 C C . VAL A 1 92 ? -8.708 -3.275 10.440 1.00 91.38 92 VAL A C 1
ATOM 711 O O . VAL A 1 92 ? -9.858 -3.089 10.045 1.00 91.38 92 VAL A O 1
ATOM 714 N N . VAL A 1 93 ? -7.694 -2.477 10.117 1.00 91.75 93 VAL A N 1
ATOM 715 C CA . VAL A 1 93 ? -7.843 -1.336 9.213 1.00 91.75 93 VAL A CA 1
ATOM 716 C C . VAL A 1 93 ? -7.451 -1.705 7.785 1.00 91.75 93 VAL A C 1
ATOM 718 O O . VAL A 1 93 ? -6.359 -2.213 7.530 1.00 91.75 93 VAL A O 1
ATOM 721 N N . VAL A 1 94 ? -8.343 -1.441 6.836 1.00 91.44 94 VAL A N 1
ATOM 722 C CA . VAL A 1 94 ? -8.087 -1.559 5.399 1.00 91.44 94 VAL A CA 1
ATOM 723 C C . VAL A 1 94 ? -7.833 -0.176 4.831 1.00 91.44 94 VAL A C 1
ATOM 725 O O . VAL A 1 94 ? -8.617 0.739 5.072 1.00 91.44 94 VAL A O 1
ATOM 728 N N . ALA A 1 95 ? -6.768 -0.022 4.052 1.00 87.94 95 ALA A N 1
ATOM 729 C CA . ALA A 1 95 ? -6.467 1.254 3.419 1.00 87.94 95 ALA A CA 1
ATOM 730 C C . ALA A 1 95 ? -5.722 1.117 2.091 1.00 87.94 95 ALA A C 1
ATOM 732 O O . ALA A 1 95 ? -5.291 0.035 1.663 1.00 87.94 95 ALA A O 1
ATOM 733 N N . ASP A 1 96 ? -5.578 2.260 1.435 1.00 81.38 96 ASP A N 1
ATOM 734 C CA . ASP A 1 96 ? -4.915 2.397 0.155 1.00 81.38 96 ASP A CA 1
ATOM 735 C C . ASP A 1 96 ? -3.376 2.354 0.264 1.00 81.38 96 ASP A C 1
ATOM 737 O O . ASP A 1 96 ? -2.778 2.330 1.338 1.00 81.38 96 ASP A O 1
ATOM 741 N N . ALA A 1 97 ? -2.707 2.354 -0.890 1.00 78.25 97 ALA A N 1
ATOM 742 C CA . ALA A 1 97 ? -1.249 2.291 -0.951 1.00 78.25 97 ALA A CA 1
ATOM 743 C C . ALA A 1 97 ? -0.527 3.561 -0.463 1.00 78.25 97 ALA A C 1
ATOM 745 O O . ALA A 1 97 ? 0.702 3.530 -0.348 1.00 78.25 97 ALA A O 1
ATOM 746 N N . GLY A 1 98 ? -1.236 4.666 -0.207 1.00 74.44 98 GLY A N 1
ATOM 747 C CA . GLY A 1 98 ? -0.680 5.874 0.406 1.00 74.44 98 GLY A CA 1
ATOM 748 C C . GLY A 1 98 ? -0.099 5.593 1.792 1.00 74.44 98 GLY A C 1
ATOM 749 O O . GLY A 1 98 ? 1.005 6.044 2.108 1.00 74.44 98 GLY A O 1
ATOM 750 N N . MET A 1 99 ? -0.734 4.686 2.540 1.00 77.25 99 MET A N 1
ATOM 751 C CA . MET A 1 99 ? -0.301 4.297 3.884 1.00 77.25 99 MET A CA 1
ATOM 752 C C . MET A 1 99 ? 0.879 3.312 3.932 1.00 77.25 99 MET A C 1
ATOM 754 O O . MET A 1 99 ? 1.332 2.950 5.015 1.00 77.25 99 MET A O 1
ATOM 758 N N . LEU A 1 100 ? 1.418 2.876 2.788 1.00 81.81 100 LEU A N 1
ATOM 759 C CA . LEU A 1 100 ? 2.408 1.788 2.693 1.00 81.81 100 LEU A CA 1
ATOM 760 C C . LEU A 1 100 ? 3.814 2.144 3.235 1.00 81.81 100 LEU A C 1
ATOM 762 O O . LEU A 1 100 ? 4.735 1.325 3.205 1.00 81.81 100 LEU A O 1
ATOM 766 N N . SER A 1 101 ? 4.029 3.373 3.705 1.00 86.50 101 SER A N 1
ATOM 767 C CA . SER A 1 101 ? 5.304 3.783 4.304 1.00 86.50 101 SER A CA 1
ATOM 768 C C . SER A 1 101 ? 5.652 2.884 5.502 1.00 86.50 101 SER A C 1
ATOM 770 O O . SER A 1 101 ? 4.807 2.611 6.351 1.00 86.50 101 SER A O 1
ATOM 772 N N . ALA A 1 102 ? 6.909 2.432 5.606 1.00 88.31 102 ALA A N 1
ATOM 773 C CA . ALA A 1 102 ? 7.326 1.560 6.710 1.00 88.31 102 ALA A CA 1
ATOM 774 C C . ALA A 1 102 ? 7.087 2.207 8.084 1.00 88.31 102 ALA A C 1
ATOM 776 O O . ALA A 1 102 ? 6.677 1.521 9.014 1.00 88.31 102 ALA A O 1
ATOM 777 N N . ASN A 1 103 ? 7.280 3.526 8.189 1.00 89.81 103 ASN A N 1
ATOM 778 C CA . ASN A 1 103 ? 7.001 4.276 9.412 1.00 89.81 103 ASN A CA 1
ATOM 779 C C . ASN A 1 103 ? 5.500 4.293 9.734 1.00 89.81 103 ASN A C 1
ATOM 781 O O . ASN A 1 103 ? 5.136 4.117 10.892 1.00 89.81 103 ASN A O 1
ATOM 785 N N . ASN A 1 104 ? 4.642 4.456 8.720 1.00 88.94 104 ASN A N 1
ATOM 786 C CA . ASN A 1 104 ? 3.186 4.466 8.891 1.00 88.94 104 ASN A CA 1
ATOM 787 C C . ASN A 1 104 ? 2.705 3.099 9.393 1.00 88.94 104 ASN A C 1
ATOM 789 O O . ASN A 1 104 ? 1.979 3.016 10.379 1.00 88.94 104 ASN A O 1
ATOM 793 N N . LEU A 1 105 ? 3.167 2.025 8.747 1.00 92.25 105 LEU A N 1
ATOM 794 C CA . LEU A 1 105 ? 2.822 0.656 9.119 1.00 92.25 105 LEU A CA 1
ATOM 795 C C . LEU A 1 105 ? 3.350 0.284 10.514 1.00 92.25 105 LEU A C 1
ATOM 797 O O . LEU A 1 105 ? 2.625 -0.345 11.278 1.00 92.25 105 LEU A O 1
ATOM 801 N N . ASN A 1 106 ? 4.577 0.696 10.869 1.00 93.81 106 ASN A N 1
ATOM 802 C CA . ASN A 1 106 ? 5.116 0.483 12.217 1.00 93.81 106 ASN A CA 1
ATOM 803 C C . ASN A 1 106 ? 4.253 1.184 13.266 1.00 93.81 106 ASN A C 1
ATOM 805 O O . ASN A 1 106 ? 3.928 0.571 14.268 1.00 93.81 106 ASN A O 1
ATOM 809 N N . ALA A 1 107 ? 3.841 2.431 13.025 1.00 92.31 107 ALA A N 1
ATOM 810 C CA . ALA A 1 107 ? 3.035 3.183 13.982 1.00 92.31 107 ALA A CA 1
ATOM 811 C C . ALA A 1 107 ? 1.645 2.558 14.208 1.00 92.31 107 ALA A C 1
ATOM 813 O O . ALA A 1 107 ? 1.165 2.526 15.337 1.00 92.31 107 ALA A O 1
ATOM 814 N N . ILE A 1 108 ? 1.009 2.037 13.152 1.00 92.19 108 ILE A N 1
ATOM 815 C CA . ILE A 1 108 ? -0.272 1.314 13.253 1.00 92.19 108 ILE A CA 1
ATOM 816 C C . ILE A 1 108 ? -0.097 0.033 14.078 1.00 92.19 108 ILE A C 1
ATOM 818 O O . ILE A 1 108 ? -0.889 -0.246 14.975 1.00 92.19 108 ILE A O 1
ATOM 822 N N . GLU A 1 109 ? 0.963 -0.722 13.798 1.00 93.38 109 GLU A N 1
ATOM 823 C CA . GLU A 1 109 ? 1.296 -1.958 14.504 1.00 93.38 109 GLU A CA 1
ATOM 824 C C . GLU A 1 109 ? 1.676 -1.707 15.975 1.00 93.38 109 GLU A C 1
ATOM 826 O O . GLU A 1 109 ? 1.220 -2.431 16.855 1.00 93.38 109 GLU A O 1
ATOM 831 N N . ASP A 1 110 ? 2.431 -0.642 16.261 1.00 93.50 110 ASP A N 1
ATOM 832 C CA . ASP A 1 110 ? 2.816 -0.217 17.617 1.00 93.50 110 ASP A CA 1
ATOM 833 C C . ASP A 1 110 ? 1.616 0.249 18.445 1.00 93.50 110 ASP A C 1
ATOM 835 O O . ASP A 1 110 ? 1.596 0.089 19.663 1.00 93.50 110 ASP A O 1
ATOM 839 N N . ALA A 1 111 ? 0.590 0.789 17.784 1.00 92.44 111 ALA A N 1
ATOM 840 C CA . ALA A 1 111 ? -0.689 1.109 18.403 1.00 92.44 111 ALA A CA 1
ATOM 841 C C . ALA A 1 111 ? -1.588 -0.129 18.619 1.00 92.44 111 ALA A C 1
ATOM 843 O O . ALA A 1 111 ? -2.700 0.014 19.123 1.00 92.44 111 ALA A O 1
ATOM 844 N N . GLY A 1 112 ? -1.118 -1.333 18.267 1.00 92.06 112 GLY A N 1
ATOM 845 C CA . GLY A 1 112 ? -1.818 -2.602 18.483 1.00 92.06 112 GLY A CA 1
ATOM 846 C C . GLY A 1 112 ? -2.822 -2.972 17.389 1.00 92.06 112 GLY A C 1
ATOM 847 O O . GLY A 1 112 ? -3.567 -3.940 17.546 1.00 92.06 112 GLY A O 1
ATOM 848 N N . PHE A 1 113 ? -2.861 -2.233 16.279 1.00 92.75 113 PHE A N 1
ATOM 849 C CA . PHE A 1 113 ? -3.816 -2.480 15.203 1.00 92.75 113 PHE A CA 1
ATOM 850 C C . PHE A 1 113 ? -3.319 -3.522 14.200 1.00 92.75 113 PHE A C 1
ATOM 852 O O . PHE A 1 113 ? -2.133 -3.627 13.870 1.00 92.75 113 PHE A O 1
ATOM 859 N N . LYS A 1 114 ? -4.273 -4.266 13.640 1.00 93.50 114 LYS A N 1
ATOM 860 C CA . LYS A 1 114 ? -4.057 -5.115 12.466 1.00 93.50 114 LYS A CA 1
ATOM 861 C C . LYS A 1 114 ? -4.358 -4.303 11.212 1.00 93.50 114 LYS A C 1
ATOM 863 O O . LYS A 1 114 ? -5.229 -3.437 11.242 1.00 93.50 114 LYS A O 1
ATOM 868 N N . PHE A 1 115 ? -3.680 -4.576 10.101 1.00 93.38 115 PHE A N 1
ATOM 869 C CA . PHE A 1 115 ? -3.929 -3.831 8.865 1.00 93.38 115 PHE A CA 1
ATOM 870 C C . PHE A 1 115 ? -3.902 -4.689 7.603 1.00 93.38 115 PHE A C 1
ATOM 872 O O . PHE A 1 115 ? -3.244 -5.728 7.546 1.00 93.38 115 PHE A O 1
ATOM 879 N N . ILE A 1 116 ? -4.587 -4.202 6.569 1.00 93.81 116 ILE A N 1
ATOM 880 C CA . ILE A 1 116 ? -4.490 -4.651 5.179 1.00 93.81 116 ILE A CA 1
ATOM 881 C C . ILE A 1 116 ? -4.293 -3.412 4.307 1.00 93.81 116 ILE A C 1
ATOM 883 O O . ILE A 1 116 ? -5.186 -2.577 4.181 1.00 93.81 116 ILE A O 1
ATOM 887 N N . VAL A 1 117 ? -3.131 -3.296 3.674 1.00 92.12 117 VAL A N 1
ATOM 888 C CA . VAL A 1 117 ? -2.776 -2.119 2.873 1.00 92.12 117 VAL A CA 1
ATOM 889 C C . VAL A 1 117 ? -2.449 -2.544 1.449 1.00 92.12 117 VAL A C 1
ATOM 891 O O . VAL A 1 117 ? -1.624 -3.433 1.227 1.00 92.12 117 VAL A O 1
ATOM 894 N N . GLY A 1 118 ? -3.086 -1.914 0.462 1.00 89.50 118 GLY A N 1
ATOM 895 C CA . GLY A 1 118 ? -2.771 -2.160 -0.947 1.00 89.50 118 GLY A CA 1
ATOM 896 C C . GLY A 1 118 ? -1.317 -1.794 -1.271 1.00 89.50 118 GLY A C 1
ATOM 897 O O . GLY A 1 118 ? -0.802 -0.783 -0.812 1.00 89.50 118 GLY A O 1
ATOM 898 N N . SER A 1 119 ? -0.633 -2.585 -2.094 1.00 84.44 119 SER A N 1
ATOM 899 C CA . SER A 1 119 ? 0.771 -2.367 -2.456 1.00 84.44 119 SER A CA 1
ATOM 900 C C . SER A 1 119 ? 0.934 -2.143 -3.951 1.00 84.44 119 SER A C 1
ATOM 902 O O . SER A 1 119 ? 0.549 -2.976 -4.777 1.00 84.44 119 SER A O 1
ATOM 904 N N . ARG A 1 120 ? 1.547 -1.010 -4.317 1.00 73.88 120 ARG A N 1
ATOM 905 C CA . ARG A 1 120 ? 1.961 -0.754 -5.701 1.00 73.88 120 ARG A CA 1
ATOM 906 C C . ARG A 1 120 ? 3.287 -1.459 -5.965 1.00 73.88 120 ARG A C 1
ATOM 908 O O . ARG A 1 120 ? 4.305 -1.131 -5.355 1.00 73.88 120 ARG A O 1
ATOM 915 N N . LEU A 1 121 ? 3.299 -2.367 -6.936 1.00 71.94 121 LEU A N 1
ATOM 916 C CA . LEU A 1 121 ? 4.511 -3.055 -7.381 1.00 71.94 121 LEU A CA 1
ATOM 917 C C . LEU A 1 121 ? 5.322 -2.125 -8.290 1.00 71.94 121 LEU A C 1
ATOM 919 O O . LEU A 1 121 ? 5.202 -2.141 -9.511 1.00 71.94 121 LEU A O 1
ATOM 923 N N . THR A 1 122 ? 6.100 -1.232 -7.681 1.00 58.44 122 THR A N 1
ATOM 924 C CA . THR A 1 122 ? 6.931 -0.255 -8.409 1.00 58.44 122 THR A CA 1
ATOM 925 C C . THR A 1 122 ? 8.325 -0.789 -8.737 1.00 58.44 122 THR A C 1
ATOM 927 O O . THR A 1 122 ? 8.954 -0.329 -9.689 1.00 58.44 122 THR A O 1
ATOM 930 N N . LYS A 1 123 ? 8.792 -1.786 -7.981 1.00 59.03 123 LYS A N 1
ATOM 931 C CA . LYS A 1 123 ? 10.002 -2.577 -8.226 1.00 59.03 123 LYS A CA 1
ATOM 932 C C . LYS A 1 123 ? 9.619 -4.049 -8.180 1.00 59.03 123 LYS A C 1
ATOM 934 O O . LYS A 1 123 ? 8.712 -4.390 -7.421 1.00 59.03 123 LYS A O 1
ATOM 939 N N . ALA A 1 124 ? 10.305 -4.888 -8.958 1.00 53.59 124 ALA A N 1
ATOM 940 C CA . ALA A 1 124 ? 10.119 -6.331 -8.877 1.00 53.59 124 ALA A CA 1
ATOM 941 C C . ALA A 1 124 ? 10.378 -6.768 -7.429 1.00 53.59 124 ALA A C 1
ATOM 943 O O . ALA A 1 124 ? 11.496 -6.558 -6.946 1.00 53.59 124 ALA A O 1
ATOM 944 N N . PRO A 1 125 ? 9.351 -7.274 -6.724 1.00 63.16 125 PRO A N 1
ATOM 945 C CA . PRO A 1 125 ? 9.512 -7.924 -5.434 1.00 63.16 125 PRO A CA 1
ATOM 946 C C . PRO A 1 125 ? 10.709 -8.877 -5.485 1.00 63.16 125 PRO A C 1
ATOM 948 O O . PRO A 1 125 ? 10.688 -9.796 -6.297 1.00 63.16 125 PRO A O 1
ATOM 951 N N . TYR A 1 126 ? 11.764 -8.653 -4.691 1.00 63.72 126 TYR A N 1
ATOM 952 C CA . TYR A 1 126 ? 12.859 -9.636 -4.587 1.00 63.72 126 TYR A CA 1
ATOM 953 C C . TYR A 1 126 ? 12.314 -10.997 -4.142 1.00 63.72 126 TYR A C 1
ATOM 955 O O . TYR A 1 126 ? 12.655 -12.038 -4.675 1.00 63.72 126 TYR A O 1
ATOM 963 N N . ASP A 1 127 ? 11.340 -10.930 -3.255 1.00 68.31 127 ASP A N 1
ATOM 964 C CA . ASP A 1 127 ? 10.475 -11.981 -2.750 1.00 68.31 127 ASP A CA 1
ATOM 965 C C . ASP A 1 127 ? 9.588 -12.682 -3.799 1.00 68.31 127 ASP A C 1
ATOM 967 O O . ASP A 1 127 ? 9.002 -13.710 -3.479 1.00 68.31 127 ASP A O 1
ATOM 971 N N . LEU A 1 128 ? 9.495 -12.180 -5.039 1.00 74.81 128 LEU A N 1
ATOM 972 C CA . LEU A 1 128 ? 8.920 -12.927 -6.169 1.00 74.81 128 LEU A CA 1
ATOM 973 C C . LEU A 1 128 ? 9.959 -13.287 -7.239 1.00 74.81 128 LEU A C 1
ATOM 975 O O . LEU A 1 128 ? 9.588 -13.950 -8.204 1.00 74.81 128 LEU A O 1
ATOM 979 N N . GLN A 1 129 ? 11.228 -12.875 -7.109 1.00 71.00 129 GLN A N 1
ATOM 980 C CA . GLN A 1 129 ? 12.254 -13.172 -8.121 1.00 71.00 129 GLN A CA 1
ATOM 981 C C . GLN A 1 129 ? 12.416 -14.676 -8.304 1.00 71.00 129 GLN A C 1
ATOM 983 O O . GLN A 1 129 ? 12.278 -15.146 -9.421 1.00 71.00 129 GLN A O 1
ATOM 988 N N . GLU A 1 130 ? 12.535 -15.441 -7.219 1.00 67.81 130 GLU A N 1
ATOM 989 C CA . GLU A 1 130 ? 12.614 -16.906 -7.296 1.00 67.81 130 GLU A CA 1
ATOM 990 C C . GLU A 1 130 ? 11.395 -17.523 -8.002 1.00 67.81 130 GLU A C 1
ATOM 992 O O . GLU A 1 130 ? 11.526 -18.453 -8.801 1.00 67.81 130 GLU A O 1
ATOM 997 N N . HIS A 1 131 ? 10.194 -16.983 -7.766 1.00 72.62 131 HIS A N 1
ATOM 998 C CA . HIS A 1 131 ? 8.996 -17.435 -8.470 1.00 72.62 131 HIS A CA 1
ATOM 999 C C . HIS A 1 131 ? 9.091 -17.166 -9.976 1.00 72.62 131 HIS A C 1
ATOM 1001 O O . HIS A 1 131 ? 8.773 -18.044 -10.777 1.00 72.62 131 HIS A O 1
ATOM 1007 N N . PHE A 1 132 ? 9.536 -15.969 -10.367 1.00 74.81 132 PHE A N 1
ATOM 1008 C CA . PHE A 1 132 ? 9.722 -15.621 -11.774 1.00 74.81 132 PHE A CA 1
ATOM 1009 C C . PHE A 1 132 ? 10.832 -16.445 -12.428 1.00 74.81 132 PHE A C 1
ATOM 1011 O O . PHE A 1 132 ? 10.651 -16.907 -13.551 1.00 74.81 132 PHE A O 1
ATOM 1018 N N . ASP A 1 133 ? 11.930 -16.689 -11.721 1.00 70.00 133 ASP A N 1
ATOM 1019 C CA . ASP A 1 133 ? 13.073 -17.446 -12.225 1.00 70.00 133 ASP A CA 1
ATOM 1020 C C . ASP A 1 133 ? 12.718 -18.926 -12.442 1.00 70.00 133 ASP A C 1
ATOM 1022 O O . ASP A 1 133 ? 13.174 -19.547 -13.400 1.00 70.00 133 ASP A O 1
ATOM 1026 N N . THR A 1 134 ? 11.861 -19.497 -11.587 1.00 66.50 134 THR A N 1
ATOM 1027 C CA . THR A 1 134 ? 11.487 -20.922 -11.644 1.00 66.50 134 THR A CA 1
ATOM 1028 C C . THR A 1 134 ? 10.245 -21.207 -12.486 1.00 66.50 134 THR A C 1
ATOM 1030 O O . THR A 1 134 ? 10.182 -22.236 -13.160 1.00 66.50 134 THR A O 1
ATOM 1033 N N . LYS A 1 135 ? 9.230 -20.334 -12.446 1.00 66.62 135 LYS A N 1
ATOM 1034 C CA . LYS A 1 135 ? 7.917 -20.559 -13.085 1.00 66.62 135 LYS A CA 1
ATOM 1035 C C . LYS A 1 135 ? 7.577 -19.548 -14.183 1.00 66.62 135 LYS A C 1
ATOM 1037 O O . LYS A 1 135 ? 6.567 -19.713 -14.874 1.00 66.62 135 LYS A O 1
ATOM 1042 N N . GLY A 1 136 ? 8.416 -18.535 -14.391 1.00 67.38 136 GLY A N 1
ATOM 1043 C CA . GLY A 1 136 ? 8.167 -17.454 -15.340 1.00 67.38 136 GLY A CA 1
ATOM 1044 C C . GLY A 1 136 ? 7.013 -16.544 -14.909 1.00 67.38 136 GLY A C 1
ATOM 1045 O O . GLY A 1 136 ? 6.636 -16.478 -13.743 1.00 67.38 136 GLY A O 1
ATOM 1046 N N . ASN A 1 137 ? 6.417 -15.837 -15.873 1.00 69.94 137 ASN A N 1
ATOM 1047 C CA . ASN A 1 137 ? 5.265 -14.947 -15.662 1.00 69.94 137 ASN A CA 1
ATOM 1048 C C . ASN A 1 137 ? 3.921 -15.567 -16.100 1.00 69.94 137 ASN A C 1
ATOM 1050 O O . ASN A 1 137 ? 2.964 -14.847 -16.399 1.00 69.94 137 ASN A O 1
ATOM 1054 N N . ARG A 1 138 ? 3.848 -16.901 -16.198 1.00 74.81 138 ARG A N 1
ATOM 1055 C CA . ARG A 1 138 ? 2.639 -17.607 -16.643 1.00 74.81 138 ARG A CA 1
ATOM 1056 C C . ARG A 1 138 ? 1.708 -17.817 -15.456 1.00 74.81 138 ARG A C 1
ATOM 1058 O O . ARG A 1 138 ? 1.800 -18.819 -14.754 1.00 74.81 138 ARG A O 1
ATOM 1065 N N . PHE A 1 139 ? 0.801 -16.869 -15.260 1.00 83.00 139 PHE A N 1
ATOM 1066 C CA . PHE A 1 139 ? -0.212 -16.937 -14.213 1.00 83.00 139 PHE A CA 1
ATOM 1067 C C . PHE A 1 139 ? -1.577 -17.356 -14.760 1.00 83.00 139 PHE A C 1
ATOM 1069 O O . PHE A 1 139 ? -1.943 -17.046 -15.896 1.00 83.00 139 PHE A O 1
ATOM 1076 N N . THR A 1 140 ? -2.354 -18.032 -13.920 1.00 86.69 140 THR A N 1
ATOM 1077 C CA . THR A 1 140 ? -3.787 -18.260 -14.144 1.00 86.69 140 THR A CA 1
ATOM 1078 C C . THR A 1 140 ? -4.600 -17.111 -13.546 1.00 86.69 140 THR A C 1
ATOM 1080 O O . THR A 1 140 ? -4.194 -16.490 -12.563 1.00 86.69 140 THR A O 1
ATOM 1083 N N . ASN A 1 141 ? -5.746 -16.770 -14.148 1.00 89.75 141 ASN A N 1
ATOM 1084 C CA . ASN A 1 141 ? -6.565 -15.660 -13.652 1.00 89.75 141 ASN A CA 1
ATOM 1085 C C . ASN A 1 141 ? -7.056 -15.933 -12.225 1.00 89.75 141 ASN A C 1
ATOM 1087 O O . ASN A 1 141 ? -7.699 -16.949 -11.986 1.00 89.75 141 ASN A O 1
ATOM 1091 N N . GLY A 1 142 ? -6.771 -15.010 -11.302 1.00 89.06 142 GLY A N 1
ATOM 1092 C CA . GLY A 1 142 ? -7.089 -15.158 -9.883 1.00 89.06 142 GLY A CA 1
ATOM 1093 C C . GLY A 1 142 ? -6.025 -15.900 -9.074 1.00 89.06 142 GLY A C 1
ATOM 1094 O O . GLY A 1 142 ? -6.213 -16.058 -7.871 1.00 89.06 142 GLY A O 1
ATOM 1095 N N . GLN A 1 143 ? -4.913 -16.324 -9.687 1.00 91.31 143 GLN A N 1
ATOM 1096 C CA . GLN A 1 143 ? -3.824 -16.989 -8.977 1.00 91.31 143 GLN A CA 1
ATOM 1097 C C . GLN A 1 143 ? -3.292 -16.113 -7.844 1.00 91.31 143 GLN A C 1
ATOM 1099 O O . GLN A 1 143 ? -2.981 -14.934 -8.041 1.00 91.31 143 GLN A O 1
ATOM 1104 N N . VAL A 1 144 ? -3.171 -16.727 -6.669 1.00 92.31 144 VAL A N 1
ATOM 1105 C CA . VAL A 1 144 ? -2.673 -16.096 -5.451 1.00 92.31 144 VAL A CA 1
ATOM 1106 C C . VAL A 1 144 ? -1.255 -16.573 -5.175 1.00 92.31 144 VAL A C 1
ATOM 1108 O O . VAL A 1 144 ? -0.945 -17.752 -5.346 1.00 92.31 144 VAL A O 1
ATOM 1111 N N . LEU A 1 145 ? -0.400 -15.649 -4.750 1.00 90.44 145 LEU A N 1
ATOM 1112 C CA . LEU A 1 145 ? 0.928 -15.946 -4.231 1.00 90.44 145 LEU A CA 1
ATOM 1113 C C . LEU A 1 145 ? 1.092 -15.277 -2.876 1.00 90.44 145 LEU A C 1
ATOM 1115 O O . LEU A 1 145 ? 0.541 -14.205 -2.641 1.00 90.44 145 LEU A O 1
ATOM 1119 N N . GLU A 1 146 ? 1.885 -15.882 -2.008 1.00 89.94 146 GLU A N 1
ATOM 1120 C CA . GLU A 1 146 ? 2.213 -15.317 -0.707 1.00 89.94 146 GLU A CA 1
ATOM 1121 C C . GLU A 1 146 ? 3.722 -15.285 -0.529 1.00 89.94 146 GLU A C 1
ATOM 1123 O O . GLU A 1 146 ? 4.436 -16.154 -1.028 1.00 89.94 146 GLU A O 1
ATOM 1128 N N . SER A 1 147 ? 4.199 -14.261 0.166 1.00 90.38 147 SER A N 1
ATOM 1129 C CA . SER A 1 147 ? 5.593 -14.154 0.570 1.00 90.38 147 SER A CA 1
ATOM 1130 C C . SER A 1 147 ? 5.718 -13.311 1.836 1.00 90.38 147 SER A C 1
ATOM 1132 O O . SER A 1 147 ? 4.741 -12.713 2.298 1.00 90.38 147 SER A O 1
ATOM 1134 N N . THR A 1 148 ? 6.920 -13.238 2.396 1.00 90.25 148 THR A N 1
ATOM 1135 C CA . THR A 1 148 ? 7.254 -12.308 3.474 1.00 90.25 148 THR A CA 1
ATOM 1136 C C . THR A 1 148 ? 8.271 -11.286 2.992 1.00 90.25 148 THR A C 1
ATOM 1138 O O . THR A 1 148 ? 9.131 -11.552 2.151 1.00 90.25 148 THR A O 1
ATOM 1141 N N . ARG A 1 149 ? 8.156 -10.060 3.504 1.00 88.88 149 ARG A N 1
ATOM 1142 C CA . ARG A 1 149 ? 9.070 -8.975 3.168 1.00 88.88 149 ARG A CA 1
ATOM 1143 C C . ARG A 1 149 ? 9.397 -8.142 4.388 1.00 88.88 149 ARG A C 1
ATOM 1145 O O . ARG A 1 149 ? 8.508 -7.641 5.072 1.00 88.88 149 ARG A O 1
ATOM 1152 N N . VAL A 1 150 ? 10.688 -7.894 4.580 1.00 90.94 150 VAL A N 1
ATOM 1153 C CA . VAL A 1 150 ? 11.171 -6.903 5.539 1.00 90.94 150 VAL A CA 1
ATOM 1154 C C . VAL A 1 150 ? 10.942 -5.496 4.987 1.00 90.94 150 VAL A C 1
ATOM 1156 O O . VAL A 1 150 ? 11.449 -5.132 3.924 1.00 90.94 150 VAL A O 1
ATOM 1159 N N . MET A 1 151 ? 10.163 -4.693 5.706 1.00 90.00 151 MET A N 1
ATOM 1160 C CA . MET A 1 151 ? 9.880 -3.296 5.384 1.00 90.00 151 MET A CA 1
ATOM 1161 C C . MET A 1 151 ? 10.488 -2.369 6.434 1.00 90.00 151 MET A C 1
ATOM 1163 O O . MET A 1 151 ? 10.314 -2.591 7.628 1.00 90.00 151 MET A O 1
ATOM 1167 N N . GLY A 1 152 ? 11.150 -1.302 5.984 1.00 89.31 152 GLY A N 1
ATOM 1168 C CA . GLY A 1 152 ? 11.883 -0.369 6.847 1.00 89.31 152 GLY A CA 1
ATOM 1169 C C . GLY A 1 152 ? 13.390 -0.627 6.837 1.00 89.31 152 GLY A C 1
ATOM 1170 O O . GLY A 1 152 ? 13.886 -1.446 6.067 1.00 89.31 152 GLY A O 1
ATOM 1171 N N . THR A 1 153 ? 14.131 0.113 7.661 1.00 90.19 153 THR A N 1
ATOM 1172 C CA . THR A 1 153 ? 15.594 0.012 7.768 1.00 90.19 153 THR A CA 1
ATOM 1173 C C . THR A 1 153 ? 16.040 0.077 9.228 1.00 90.19 153 THR A C 1
ATOM 1175 O O . THR A 1 153 ? 15.385 0.706 10.064 1.00 90.19 153 THR A O 1
ATOM 1178 N N . GLY A 1 154 ? 17.164 -0.575 9.545 1.00 93.00 154 GLY A N 1
ATOM 1179 C CA . GLY A 1 154 ? 17.728 -0.605 10.898 1.00 93.00 154 GLY A CA 1
ATOM 1180 C C . GLY A 1 154 ? 16.705 -1.067 11.939 1.00 93.00 154 GLY A C 1
ATOM 1181 O O . GLY A 1 154 ? 16.005 -2.052 11.731 1.00 93.00 154 GLY A O 1
ATOM 1182 N N . LYS A 1 155 ? 16.563 -0.306 13.031 1.00 89.62 155 LYS A N 1
ATOM 1183 C CA . LYS A 1 155 ? 15.602 -0.586 14.115 1.00 89.62 155 LYS A CA 1
ATOM 1184 C C . LYS A 1 155 ? 14.122 -0.554 13.700 1.00 89.62 155 LYS A C 1
ATOM 1186 O O . LYS A 1 155 ? 13.277 -1.038 14.440 1.00 89.62 155 LYS A O 1
ATOM 1191 N N . ASN A 1 156 ? 13.808 0.031 12.543 1.00 89.38 156 ASN A N 1
ATOM 1192 C CA . ASN A 1 156 ? 12.442 0.140 12.032 1.00 89.38 156 ASN A CA 1
ATOM 1193 C C . ASN A 1 156 ? 12.099 -0.977 11.033 1.00 89.38 156 ASN A C 1
ATOM 1195 O O . ASN A 1 156 ? 11.009 -0.954 10.465 1.00 89.38 156 ASN A O 1
ATOM 1199 N N . ALA A 1 157 ? 13.021 -1.906 10.768 1.00 94.19 157 ALA A N 1
ATOM 1200 C CA . ALA A 1 157 ? 12.798 -3.021 9.862 1.00 94.19 157 ALA A CA 1
ATOM 1201 C C . ALA A 1 157 ? 11.898 -4.082 10.516 1.00 94.19 157 ALA A C 1
ATOM 1203 O O . ALA A 1 157 ? 12.221 -4.586 11.589 1.00 94.19 157 ALA A O 1
ATOM 1204 N N . ARG A 1 158 ? 10.781 -4.426 9.866 1.00 94.12 158 ARG A N 1
ATOM 1205 C CA . ARG A 1 158 ? 9.856 -5.479 10.314 1.00 94.12 158 ARG A CA 1
ATOM 1206 C C . ARG A 1 158 ? 9.466 -6.382 9.164 1.00 94.12 158 ARG A C 1
ATOM 1208 O O . ARG A 1 158 ? 9.178 -5.895 8.070 1.00 94.12 158 ARG A O 1
ATOM 1215 N N . GLU A 1 159 ? 9.459 -7.683 9.415 1.00 93.44 159 GLU A N 1
ATOM 1216 C CA . GLU A 1 159 ? 8.928 -8.655 8.468 1.00 93.44 159 GLU A CA 1
ATOM 1217 C C . GLU A 1 159 ? 7.400 -8.579 8.430 1.00 93.44 159 GLU A C 1
ATOM 1219 O O . GLU A 1 159 ? 6.742 -8.484 9.464 1.00 93.44 159 GLU A O 1
ATOM 1224 N N . ARG A 1 160 ? 6.836 -8.577 7.221 1.00 93.88 160 ARG A N 1
ATOM 1225 C CA . ARG A 1 160 ? 5.394 -8.514 6.981 1.00 93.88 160 ARG A CA 1
ATOM 1226 C C . ARG A 1 160 ? 4.992 -9.493 5.903 1.00 93.88 160 ARG A C 1
ATOM 1228 O O . ARG A 1 160 ? 5.740 -9.723 4.953 1.00 93.88 160 ARG A O 1
ATOM 1235 N N . ARG A 1 161 ? 3.776 -10.011 6.019 1.00 94.00 161 ARG A N 1
ATOM 1236 C CA . ARG A 1 161 ? 3.184 -10.877 5.009 1.00 94.00 161 ARG A CA 1
ATOM 1237 C C . ARG A 1 161 ? 2.713 -10.043 3.825 1.00 94.00 161 ARG A C 1
ATOM 1239 O O . ARG A 1 161 ? 2.076 -8.999 3.992 1.00 94.00 161 ARG A O 1
ATOM 1246 N N . ILE A 1 162 ? 3.009 -10.537 2.629 1.00 93.00 162 ILE A N 1
ATOM 1247 C CA . ILE A 1 162 ? 2.573 -9.964 1.364 1.00 93.00 162 ILE A CA 1
ATOM 1248 C C . ILE A 1 162 ? 1.739 -11.001 0.623 1.00 93.00 162 ILE A C 1
ATOM 1250 O O . ILE A 1 162 ? 2.206 -12.101 0.339 1.00 93.00 162 ILE A O 1
ATOM 1254 N N . VAL A 1 163 ? 0.509 -10.629 0.292 1.00 93.19 163 VAL A N 1
ATOM 1255 C CA . VAL A 1 163 ? -0.388 -11.419 -0.549 1.00 93.19 163 VAL A CA 1
ATOM 1256 C C . VAL A 1 163 ? -0.419 -10.783 -1.929 1.00 93.19 163 VAL A C 1
ATOM 1258 O O . VAL A 1 163 ? -0.623 -9.579 -2.062 1.00 93.19 163 VAL A O 1
ATOM 1261 N N . TYR A 1 164 ? -0.235 -11.583 -2.967 1.00 92.31 164 TYR A N 1
ATOM 1262 C CA . TYR A 1 164 ? -0.323 -11.167 -4.357 1.00 92.31 164 TYR A CA 1
ATOM 1263 C C . TYR A 1 164 ? -1.495 -11.855 -5.026 1.00 92.31 164 TYR A C 1
ATOM 1265 O O . TYR A 1 164 ? -1.731 -13.040 -4.809 1.00 92.31 164 TYR A O 1
ATOM 1273 N N . GLN A 1 165 ? -2.181 -11.130 -5.898 1.00 93.00 165 GLN A N 1
ATOM 1274 C CA . GLN A 1 165 ? -3.146 -11.712 -6.815 1.00 93.00 165 GLN A CA 1
ATOM 1275 C C . GLN A 1 165 ? -2.820 -11.277 -8.235 1.00 93.00 165 GLN A C 1
ATOM 1277 O O . GLN A 1 165 ? -2.649 -10.083 -8.501 1.00 93.00 165 GLN A O 1
ATOM 1282 N N . TRP A 1 166 ? -2.763 -12.242 -9.148 1.00 92.88 166 TRP A N 1
ATOM 1283 C CA . TRP A 1 166 ? -2.692 -11.962 -10.573 1.00 92.88 166 TRP A CA 1
ATOM 1284 C C . TRP A 1 166 ? -4.089 -11.905 -11.195 1.00 92.88 166 TRP A C 1
ATOM 1286 O O . TRP A 1 166 ? -4.940 -12.757 -10.931 1.00 92.88 166 TRP A O 1
ATOM 1296 N N . SER A 1 167 ? -4.322 -10.927 -12.072 1.00 91.94 167 SER A N 1
ATOM 1297 C CA . SER A 1 167 ? -5.562 -10.826 -12.841 1.00 91.94 167 SER A CA 1
ATOM 1298 C C . SER A 1 167 ? -5.323 -10.446 -14.304 1.00 91.94 167 SER A C 1
ATOM 1300 O O . SER A 1 167 ? -4.558 -9.531 -14.626 1.00 91.94 167 SER A O 1
ATOM 1302 N N . ALA A 1 168 ? -6.060 -11.107 -15.201 1.00 91.88 168 ALA A N 1
ATOM 1303 C CA . ALA A 1 168 ? -5.937 -10.938 -16.647 1.00 91.88 168 ALA A CA 1
ATOM 1304 C C . ALA A 1 168 ? -6.374 -9.544 -17.137 1.00 91.88 168 ALA A C 1
ATOM 1306 O O . ALA A 1 168 ? -5.768 -8.981 -18.053 1.00 91.88 168 ALA A O 1
ATOM 1307 N N . LYS A 1 169 ? -7.410 -8.950 -16.526 1.00 91.75 169 LYS A N 1
ATOM 1308 C CA . LYS A 1 169 ? -7.921 -7.627 -16.928 1.00 91.75 169 LYS A CA 1
ATOM 1309 C C . LYS A 1 169 ? -6.898 -6.514 -16.627 1.00 91.75 169 LYS A C 1
ATOM 1311 O O . LYS A 1 169 ? -6.569 -5.764 -17.553 1.00 91.75 169 LYS A O 1
ATOM 1316 N N . PRO A 1 170 ? -6.337 -6.407 -15.403 1.00 89.88 170 PRO A N 1
ATOM 1317 C CA . PRO A 1 170 ? -5.188 -5.550 -15.129 1.00 89.88 170 PRO A CA 1
ATOM 1318 C C . PRO A 1 170 ? -3.976 -5.875 -16.007 1.00 89.88 170 PRO A C 1
ATOM 1320 O O . PRO A 1 170 ? -3.423 -4.947 -16.582 1.00 89.88 170 PRO A O 1
ATOM 1323 N N . PHE A 1 171 ? -3.629 -7.149 -16.233 1.00 92.25 171 PHE A N 1
ATOM 1324 C CA . PHE A 1 171 ? -2.508 -7.527 -17.110 1.00 92.25 171 PHE A CA 1
ATOM 1325 C C . PHE A 1 171 ? -2.617 -6.920 -18.518 1.00 92.25 171 PHE A C 1
ATOM 1327 O O . PHE A 1 171 ? -1.666 -6.314 -19.019 1.00 92.25 171 PHE A O 1
ATOM 1334 N N . ALA A 1 172 ? -3.787 -7.028 -19.155 1.00 93.44 172 ALA A N 1
ATOM 1335 C CA . ALA A 1 172 ? -4.017 -6.466 -20.485 1.00 93.44 172 ALA A CA 1
ATOM 1336 C C . ALA A 1 172 ? -3.939 -4.928 -20.492 1.00 93.44 172 ALA A C 1
ATOM 1338 O O . ALA A 1 172 ? -3.376 -4.322 -21.407 1.00 93.44 172 ALA A O 1
ATOM 1339 N N . ARG A 1 173 ? -4.491 -4.270 -19.464 1.00 93.19 173 ARG A N 1
ATOM 1340 C CA . ARG A 1 173 ? -4.399 -2.811 -19.294 1.00 93.19 173 ARG A CA 1
ATOM 1341 C C . ARG A 1 173 ? -2.950 -2.364 -19.086 1.00 93.19 173 ARG A C 1
ATOM 1343 O O . ARG A 1 173 ? -2.500 -1.441 -19.760 1.00 93.19 173 ARG A O 1
ATOM 1350 N N . ASP A 1 174 ? -2.230 -3.016 -18.185 1.00 92.38 174 ASP A N 1
ATOM 1351 C CA . ASP A 1 174 ? -0.872 -2.649 -17.804 1.00 92.38 174 ASP A CA 1
ATOM 1352 C C . ASP A 1 174 ? 0.083 -2.827 -18.9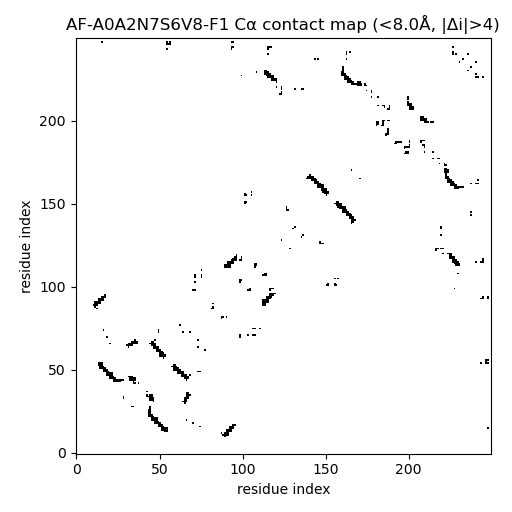92 1.00 92.38 174 ASP A C 1
ATOM 1354 O O . ASP A 1 174 ? 0.862 -1.923 -19.279 1.00 92.38 174 ASP A O 1
ATOM 1358 N N . ASN A 1 175 ? -0.053 -3.906 -19.772 1.00 93.81 175 ASN A N 1
ATOM 1359 C CA . ASN A 1 175 ? 0.727 -4.097 -20.999 1.00 93.81 175 ASN A CA 1
ATOM 1360 C C . ASN A 1 175 ? 0.452 -3.034 -22.068 1.00 93.81 175 ASN A C 1
ATOM 1362 O O . ASN A 1 175 ? 1.389 -2.575 -22.720 1.00 93.81 175 ASN A O 1
ATOM 1366 N N . ARG A 1 176 ? -0.799 -2.582 -22.237 1.00 95.44 176 ARG A N 1
ATOM 1367 C CA . ARG A 1 176 ? -1.095 -1.448 -23.135 1.00 95.44 176 ARG A CA 1
ATOM 1368 C C . ARG A 1 176 ? -0.369 -0.179 -22.686 1.00 95.44 176 ARG A C 1
ATOM 1370 O O . ARG A 1 176 ? 0.222 0.507 -23.519 1.00 95.44 176 ARG A O 1
ATOM 1377 N N . ASN A 1 177 ? -0.359 0.089 -21.381 1.00 93.94 177 ASN A N 1
ATOM 1378 C CA . ASN A 1 177 ? 0.344 1.236 -20.808 1.00 93.94 177 ASN A CA 1
ATOM 1379 C C . ASN A 1 177 ? 1.868 1.113 -20.960 1.00 93.94 177 ASN A C 1
ATOM 1381 O O . ASN A 1 177 ? 2.518 2.085 -21.338 1.00 93.94 177 ASN A O 1
ATOM 1385 N N . ILE A 1 178 ? 2.435 -0.074 -20.723 1.00 94.25 178 ILE A N 1
ATOM 1386 C CA . ILE A 1 178 ? 3.864 -0.353 -20.921 1.00 94.25 178 ILE A CA 1
ATOM 1387 C C . ILE A 1 178 ? 4.245 -0.122 -22.385 1.00 94.25 178 ILE A C 1
ATOM 1389 O O . ILE A 1 178 ? 5.176 0.632 -22.645 1.00 94.25 178 ILE A O 1
ATOM 1393 N N . ASN A 1 179 ? 3.479 -0.665 -23.336 1.00 95.81 179 ASN A N 1
ATOM 1394 C CA . ASN A 1 179 ? 3.730 -0.486 -24.769 1.00 95.81 179 ASN A CA 1
ATOM 1395 C C . ASN A 1 179 ? 3.686 0.992 -25.197 1.00 95.81 179 ASN A C 1
ATOM 1397 O O . ASN A 1 179 ? 4.385 1.385 -26.129 1.00 95.81 179 ASN A O 1
ATOM 1401 N N . LEU A 1 180 ? 2.839 1.812 -24.565 1.00 95.56 180 LEU A N 1
ATOM 1402 C CA . LEU A 1 180 ? 2.790 3.254 -24.818 1.00 95.56 180 LEU A CA 1
ATOM 1403 C C . LEU A 1 180 ? 4.030 3.963 -24.252 1.00 95.56 180 LEU A C 1
ATOM 1405 O O . LEU A 1 180 ? 4.621 4.807 -24.922 1.00 95.56 180 LEU A O 1
ATOM 1409 N N . MET A 1 181 ? 4.436 3.614 -23.030 1.00 94.44 181 MET A N 1
ATOM 1410 C CA . MET A 1 181 ? 5.632 4.166 -22.387 1.00 94.44 181 MET A CA 1
ATOM 1411 C C . MET A 1 181 ? 6.911 3.792 -23.145 1.00 94.44 181 MET A C 1
ATOM 1413 O O . MET A 1 181 ? 7.763 4.651 -23.340 1.00 94.44 181 MET A O 1
ATOM 1417 N N . GLU A 1 182 ? 7.018 2.551 -23.614 1.00 95.12 182 GLU A N 1
ATOM 1418 C CA . GLU A 1 182 ? 8.138 2.060 -24.422 1.00 95.12 182 GLU A CA 1
ATOM 1419 C C . GLU A 1 182 ? 8.237 2.803 -25.760 1.00 95.12 182 GLU A C 1
ATOM 1421 O O . GLU A 1 182 ? 9.295 3.332 -26.084 1.00 95.12 182 GLU A O 1
ATOM 1426 N N . ARG A 1 183 ? 7.120 2.964 -26.486 1.00 94.38 183 ARG A N 1
ATOM 1427 C CA . ARG A 1 183 ? 7.079 3.776 -27.717 1.00 94.38 183 ARG A CA 1
ATOM 1428 C C . ARG A 1 183 ? 7.514 5.221 -27.481 1.00 94.38 183 ARG A C 1
ATOM 1430 O O . ARG A 1 183 ? 8.270 5.776 -28.274 1.00 94.38 183 ARG A O 1
ATOM 1437 N N . ASN A 1 184 ? 7.059 5.825 -26.383 1.00 92.88 184 ASN A N 1
A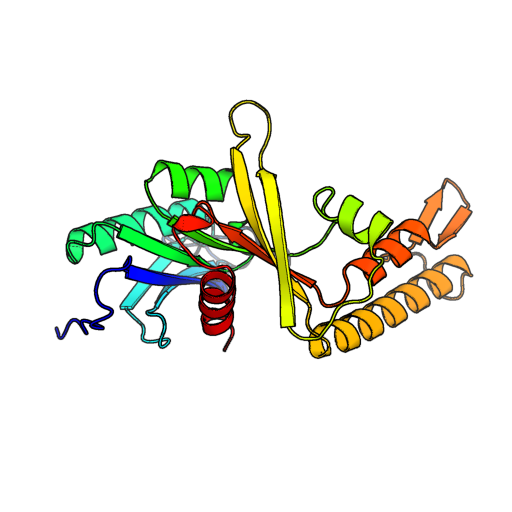TOM 1438 C CA . ASN A 1 184 ? 7.456 7.183 -26.016 1.00 92.88 184 ASN A CA 1
ATOM 1439 C C . ASN A 1 184 ? 8.954 7.279 -25.689 1.00 92.88 184 ASN A C 1
ATOM 1441 O O . ASN A 1 184 ? 9.580 8.278 -26.032 1.00 92.88 184 ASN A O 1
ATOM 1445 N N . ALA A 1 185 ? 9.525 6.269 -25.028 1.00 93.12 185 ALA A N 1
ATOM 1446 C CA . ALA A 1 185 ? 10.953 6.210 -24.732 1.00 93.12 185 ALA A CA 1
ATOM 1447 C C . ALA A 1 185 ? 11.791 6.030 -26.002 1.00 93.12 185 ALA A C 1
ATOM 1449 O O . ALA A 1 185 ? 12.761 6.762 -26.192 1.00 93.12 185 ALA A O 1
ATOM 1450 N N . LEU A 1 186 ? 11.358 5.146 -26.904 1.00 93.69 186 LEU A N 1
ATOM 1451 C CA . LEU A 1 186 ? 12.017 4.907 -28.185 1.00 93.69 186 LEU A CA 1
ATOM 1452 C C . LEU A 1 186 ? 12.043 6.176 -29.044 1.00 93.69 186 LEU A C 1
ATOM 1454 O O . LEU A 1 186 ? 13.093 6.554 -29.550 1.00 93.69 186 LEU A O 1
ATOM 1458 N N . ALA A 1 187 ? 10.925 6.905 -29.127 1.00 92.88 187 ALA A N 1
ATOM 1459 C CA . ALA A 1 187 ? 10.864 8.164 -29.868 1.00 92.88 187 ALA A CA 1
ATOM 1460 C C . ALA A 1 187 ? 11.848 9.227 -29.339 1.00 92.88 187 ALA A C 1
ATOM 1462 O O . ALA A 1 187 ? 12.370 10.024 -30.117 1.00 92.88 187 ALA A O 1
ATOM 1463 N N . VAL A 1 188 ? 12.113 9.253 -28.027 1.00 91.44 188 VAL A N 1
ATOM 1464 C CA . VAL A 1 188 ? 13.110 10.160 -27.428 1.00 91.44 188 VAL A CA 1
ATOM 1465 C C . VAL A 1 188 ? 14.537 9.667 -27.686 1.00 91.44 188 VAL A C 1
ATOM 1467 O O . VAL A 1 188 ? 15.409 10.489 -27.971 1.00 91.44 188 VAL A O 1
ATOM 1470 N N . ALA A 1 189 ? 14.782 8.355 -27.610 1.00 90.19 189 ALA A N 1
ATOM 1471 C CA . ALA A 1 189 ? 16.086 7.757 -27.898 1.00 90.19 189 ALA A CA 1
ATOM 1472 C C . ALA A 1 189 ? 16.509 7.986 -29.361 1.00 90.19 189 ALA A C 1
ATOM 1474 O O . ALA A 1 189 ? 17.631 8.408 -29.619 1.00 90.19 189 ALA A O 1
ATOM 1475 N N . GLU A 1 190 ? 15.575 7.830 -30.303 1.00 91.69 190 GLU A N 1
ATOM 1476 C CA . GLU A 1 190 ? 15.780 8.051 -31.742 1.00 91.69 190 GLU A CA 1
ATOM 1477 C C . GLU A 1 190 ? 15.775 9.537 -32.156 1.00 91.69 190 GLU A C 1
ATOM 1479 O O . GLU A 1 190 ? 15.911 9.852 -33.336 1.00 91.69 190 GLU A O 1
ATOM 1484 N N . GLY A 1 191 ? 15.555 10.471 -31.224 1.00 88.19 191 GLY A N 1
ATOM 1485 C CA . GLY A 1 191 ? 15.506 11.908 -31.524 1.00 88.19 191 GLY A CA 1
ATOM 1486 C C . GLY A 1 191 ? 14.242 12.387 -32.255 1.00 88.19 191 GLY A C 1
ATOM 1487 O O . GLY A 1 191 ? 14.161 13.555 -32.628 1.00 88.19 191 GLY A O 1
ATOM 1488 N N . LYS A 1 192 ? 13.221 11.534 -32.412 1.00 89.62 192 LYS A N 1
ATOM 1489 C CA . LYS A 1 192 ? 11.903 11.879 -32.992 1.00 89.62 192 LYS A CA 1
ATOM 1490 C C . LYS A 1 192 ? 11.026 12.714 -32.051 1.00 89.62 192 LYS A C 1
ATOM 1492 O O . LYS A 1 192 ? 9.932 13.136 -32.417 1.00 89.62 192 LYS A O 1
ATOM 1497 N N . SER A 1 193 ? 11.448 12.908 -30.806 1.00 87.00 193 SER A N 1
ATOM 1498 C CA . SER A 1 193 ? 10.741 13.685 -29.787 1.00 87.00 193 SER A CA 1
ATOM 1499 C C . SER A 1 193 ? 11.722 14.490 -28.931 1.00 87.00 193 SER A C 1
ATOM 1501 O O . SER A 1 193 ? 12.859 14.054 -28.738 1.00 87.00 193 SER A O 1
ATOM 1503 N N . PRO A 1 194 ? 11.298 15.648 -28.384 1.00 84.75 194 PRO A N 1
ATOM 1504 C CA . PRO A 1 194 ? 12.163 16.493 -27.569 1.00 84.75 194 PRO A CA 1
ATOM 1505 C C . PRO A 1 194 ? 12.644 15.761 -26.313 1.00 84.75 194 PRO A C 1
ATOM 1507 O O . PRO A 1 194 ? 11.934 14.925 -25.742 1.00 84.75 194 PRO A O 1
ATOM 1510 N N . MET A 1 195 ? 13.851 16.115 -25.865 1.00 82.81 195 MET A N 1
ATOM 1511 C CA . MET A 1 195 ? 14.471 15.510 -24.691 1.00 82.81 195 MET A CA 1
ATOM 1512 C C . MET A 1 195 ? 13.639 15.803 -23.443 1.00 82.81 195 MET A C 1
ATOM 1514 O O . MET A 1 195 ? 13.536 16.943 -22.993 1.00 82.81 195 MET A O 1
ATOM 1518 N N . LYS A 1 196 ? 13.062 14.752 -22.866 1.00 85.69 196 LYS A N 1
ATOM 1519 C CA . LYS A 1 196 ? 12.315 14.812 -21.612 1.00 85.69 196 LYS A CA 1
ATOM 1520 C C . LYS A 1 196 ? 12.547 13.535 -20.816 1.00 85.69 196 LYS A C 1
ATOM 1522 O O . LYS A 1 196 ? 12.806 12.475 -21.384 1.00 85.69 196 LYS A O 1
ATOM 1527 N N . LYS A 1 197 ? 12.427 13.625 -19.493 1.00 84.12 197 LYS A N 1
ATOM 1528 C CA . LYS A 1 197 ? 12.515 12.452 -18.621 1.00 84.12 197 LYS A CA 1
ATOM 1529 C C . LYS A 1 197 ? 11.289 11.566 -18.853 1.00 84.12 197 LYS A C 1
ATOM 1531 O O . LYS A 1 197 ? 10.180 11.932 -18.474 1.00 84.12 197 LYS A O 1
ATOM 1536 N N . VAL A 1 198 ? 11.494 10.410 -19.474 1.00 88.75 198 VAL A N 1
ATOM 1537 C CA . VAL A 1 198 ? 10.458 9.395 -19.709 1.00 88.75 198 VAL A CA 1
ATOM 1538 C C . VAL A 1 198 ? 10.838 8.086 -19.028 1.00 88.75 198 VAL A C 1
ATOM 1540 O O . VAL A 1 198 ? 12.014 7.797 -18.811 1.00 88.75 198 VAL A O 1
ATOM 1543 N N . ARG A 1 199 ? 9.833 7.294 -18.651 1.00 88.75 199 ARG A N 1
ATOM 1544 C CA . ARG A 1 199 ? 10.048 5.947 -18.109 1.00 88.75 199 ARG A CA 1
ATOM 1545 C C . ARG A 1 199 ? 10.629 5.046 -19.206 1.00 88.75 199 ARG A C 1
ATOM 1547 O O . ARG A 1 199 ? 10.242 5.204 -20.354 1.00 88.75 199 ARG A O 1
ATOM 1554 N N . PHE A 1 200 ? 11.498 4.106 -18.830 1.00 92.19 200 PHE A N 1
ATOM 1555 C CA . PHE A 1 200 ? 12.199 3.167 -19.726 1.00 92.19 200 PHE A CA 1
ATOM 1556 C C . PHE A 1 200 ? 13.286 3.774 -20.621 1.00 92.19 200 PHE A C 1
ATOM 1558 O O . PHE A 1 200 ? 13.838 3.061 -21.447 1.00 92.19 200 PHE A O 1
ATOM 1565 N N . LEU A 1 201 ? 13.633 5.051 -20.444 1.00 92.19 201 LEU A N 1
ATOM 1566 C CA . LEU A 1 201 ? 14.804 5.646 -21.086 1.00 92.19 201 LEU A CA 1
ATOM 1567 C C . LEU A 1 201 ? 15.997 5.612 -20.128 1.00 92.19 201 LEU A C 1
ATOM 1569 O O . LEU A 1 201 ? 15.916 6.142 -19.015 1.00 92.19 201 LEU A O 1
ATOM 1573 N N . LYS A 1 202 ? 17.108 5.044 -20.587 1.00 91.56 202 LYS A N 1
ATOM 1574 C CA . LYS A 1 202 ? 18.412 5.107 -19.936 1.00 91.56 202 LYS A CA 1
ATOM 1575 C C . LYS A 1 202 ? 19.265 6.149 -20.654 1.00 91.56 202 LYS A C 1
ATOM 1577 O O . LYS A 1 202 ? 19.337 6.182 -21.878 1.00 91.56 202 LYS A O 1
ATOM 1582 N N . VAL A 1 203 ? 19.887 7.028 -19.873 1.00 88.62 203 VAL A N 1
ATOM 1583 C CA . VAL A 1 203 ? 20.785 8.075 -20.374 1.00 88.62 203 VAL A CA 1
ATOM 1584 C C . VAL A 1 203 ? 22.149 7.838 -19.749 1.00 88.62 203 VAL A C 1
ATOM 1586 O O . VAL A 1 203 ? 22.256 7.742 -18.527 1.00 88.62 203 VAL A O 1
ATOM 1589 N N . SER A 1 204 ? 23.182 7.691 -20.570 1.00 85.56 204 SER A N 1
ATOM 1590 C CA . SER A 1 204 ? 24.560 7.461 -20.127 1.00 85.56 204 SER A CA 1
ATOM 1591 C C . SER A 1 204 ? 25.483 8.402 -20.892 1.00 85.56 204 SER A C 1
ATOM 1593 O O . SER A 1 204 ? 25.852 8.160 -22.035 1.00 85.56 204 SER A O 1
ATOM 1595 N N . GLY A 1 205 ? 25.793 9.543 -20.271 1.00 82.50 205 GLY A N 1
ATOM 1596 C CA . GLY A 1 205 ? 26.493 10.637 -20.941 1.00 82.50 205 GLY A CA 1
ATOM 1597 C C . GLY A 1 205 ? 25.670 11.191 -22.106 1.00 82.50 205 GLY A C 1
ATOM 1598 O O . GLY A 1 205 ? 24.576 11.717 -21.898 1.00 82.50 205 GLY A O 1
ATOM 1599 N N . ALA A 1 206 ? 26.208 11.075 -23.320 1.00 78.88 206 ALA A N 1
ATOM 1600 C CA . ALA A 1 206 ? 25.546 11.505 -24.550 1.00 78.88 206 ALA A CA 1
ATOM 1601 C C . ALA A 1 206 ? 24.600 10.443 -25.141 1.00 78.88 206 ALA A C 1
ATOM 1603 O O . ALA A 1 206 ? 23.743 10.782 -25.960 1.00 78.88 206 ALA A O 1
ATOM 1604 N N . GLU A 1 207 ? 24.730 9.179 -24.729 1.00 82.94 207 GLU A N 1
ATOM 1605 C CA . GLU A 1 207 ? 23.951 8.073 -25.280 1.00 82.94 207 GLU A CA 1
ATOM 1606 C C . GLU A 1 207 ? 22.577 7.955 -24.618 1.00 82.94 207 GLU A C 1
ATOM 1608 O O . GLU A 1 207 ? 22.403 8.178 -23.412 1.00 82.94 207 GLU A O 1
ATOM 1613 N N . LYS A 1 208 ? 21.588 7.600 -25.441 1.00 87.81 208 LYS A N 1
ATOM 1614 C CA . LYS A 1 208 ? 20.188 7.423 -25.060 1.00 87.81 208 LYS A CA 1
ATOM 1615 C C . LYS A 1 208 ? 19.719 6.092 -25.612 1.00 87.81 208 LYS A C 1
ATOM 1617 O O . LYS A 1 208 ? 19.689 5.904 -26.823 1.00 87.81 208 LYS A O 1
ATOM 1622 N N . GLU A 1 209 ? 19.317 5.201 -24.728 1.00 91.69 209 GLU A N 1
ATOM 1623 C CA . GLU A 1 209 ? 18.856 3.870 -25.102 1.00 91.69 209 GLU A CA 1
ATOM 1624 C C . GLU A 1 209 ? 17.650 3.465 -24.258 1.00 91.69 209 GLU A C 1
ATOM 1626 O O . GLU A 1 209 ? 17.330 4.086 -23.236 1.00 91.69 209 GLU A O 1
ATOM 1631 N N . LEU A 1 210 ? 16.952 2.424 -24.697 1.00 92.81 210 LEU A N 1
ATOM 1632 C CA . LEU A 1 210 ? 15.903 1.818 -23.894 1.00 92.81 210 LEU A CA 1
ATOM 1633 C C . LEU A 1 210 ? 16.517 1.032 -22.732 1.00 92.81 210 LEU A C 1
ATOM 1635 O O . LEU A 1 210 ? 17.492 0.305 -22.887 1.00 92.81 210 LEU A O 1
ATOM 1639 N N . ASP A 1 211 ? 15.904 1.139 -21.558 1.00 93.19 211 ASP A N 1
ATOM 1640 C CA . ASP A 1 211 ? 16.231 0.294 -20.413 1.00 93.19 211 ASP A CA 1
ATOM 1641 C C . ASP A 1 211 ? 15.453 -1.026 -20.504 1.00 93.19 211 ASP A C 1
ATOM 1643 O O . ASP A 1 211 ? 14.402 -1.198 -19.873 1.00 93.19 211 ASP A O 1
ATOM 1647 N N . GLU A 1 212 ? 15.957 -1.953 -21.323 1.00 91.19 212 GLU A N 1
ATOM 1648 C CA . GLU A 1 212 ? 15.322 -3.254 -21.579 1.00 91.19 212 GLU A CA 1
ATOM 1649 C C . GLU A 1 212 ? 15.044 -4.031 -20.288 1.00 91.19 212 GLU A C 1
ATOM 1651 O O . GLU A 1 212 ? 13.955 -4.575 -20.107 1.00 91.19 212 GLU A O 1
ATOM 1656 N N . LYS A 1 213 ? 15.973 -3.992 -19.325 1.00 88.69 213 LYS A N 1
ATOM 1657 C CA . LYS A 1 213 ? 15.819 -4.671 -18.029 1.00 88.69 213 LYS A CA 1
ATOM 1658 C C . LYS A 1 213 ? 14.647 -4.108 -17.230 1.00 88.69 213 LYS A C 1
ATOM 1660 O O . LYS A 1 213 ? 13.944 -4.847 -16.539 1.00 88.69 213 LYS A O 1
ATOM 1665 N N . VAL A 1 214 ? 14.427 -2.794 -17.272 1.00 88.44 214 VAL A N 1
ATOM 1666 C CA . VAL A 1 214 ? 13.289 -2.169 -16.581 1.00 88.44 214 VAL A CA 1
ATOM 1667 C C . VAL A 1 214 ? 11.973 -2.429 -17.322 1.00 88.44 214 VAL A C 1
ATOM 1669 O O . VAL A 1 214 ? 10.944 -2.588 -16.658 1.00 88.44 214 VAL A O 1
ATOM 1672 N N . ILE A 1 215 ? 11.988 -2.527 -18.656 1.00 90.75 215 ILE A N 1
ATOM 1673 C CA . ILE A 1 215 ? 10.817 -2.925 -19.460 1.00 90.75 215 ILE A CA 1
ATOM 1674 C C . ILE A 1 215 ? 10.410 -4.361 -19.126 1.00 90.75 215 ILE A C 1
ATOM 1676 O O . ILE A 1 215 ? 9.256 -4.606 -18.775 1.00 90.75 215 ILE A O 1
ATOM 1680 N N . GLU A 1 216 ? 11.353 -5.299 -19.180 1.00 88.44 216 GLU A N 1
ATOM 1681 C CA . GLU A 1 216 ? 11.113 -6.714 -18.904 1.00 88.44 216 GLU A CA 1
ATOM 1682 C C . GLU A 1 216 ? 10.530 -6.910 -17.500 1.00 88.44 216 GLU A C 1
ATOM 1684 O O . GLU A 1 216 ? 9.479 -7.529 -17.334 1.00 88.44 216 GLU A O 1
ATOM 1689 N N . ARG A 1 217 ? 11.123 -6.266 -16.488 1.00 85.19 217 ARG A N 1
ATOM 1690 C CA . ARG A 1 217 ? 10.589 -6.272 -15.117 1.00 85.19 217 ARG A CA 1
ATOM 1691 C C . ARG A 1 217 ? 9.178 -5.700 -15.035 1.00 85.19 217 ARG A C 1
ATOM 1693 O O . ARG A 1 217 ? 8.345 -6.243 -14.318 1.00 85.19 217 ARG A O 1
ATOM 1700 N N . ALA A 1 218 ? 8.879 -4.613 -15.747 1.00 88.75 218 ALA A N 1
ATOM 1701 C CA . ALA A 1 218 ? 7.523 -4.067 -15.762 1.00 88.75 218 ALA A CA 1
ATOM 1702 C C . ALA A 1 218 ? 6.518 -5.065 -16.359 1.00 88.75 218 ALA A C 1
ATOM 1704 O O . ALA A 1 218 ? 5.395 -5.156 -15.866 1.00 88.75 218 ALA A O 1
ATOM 1705 N N . ARG A 1 219 ? 6.928 -5.839 -17.372 1.00 89.00 219 ARG A N 1
ATOM 1706 C CA . ARG A 1 219 ? 6.108 -6.896 -17.980 1.00 89.00 219 ARG A CA 1
ATOM 1707 C C . ARG A 1 219 ? 5.931 -8.104 -17.060 1.00 89.00 219 ARG A C 1
ATOM 1709 O O . ARG A 1 219 ? 4.827 -8.634 -17.005 1.00 89.00 219 ARG A O 1
ATOM 1716 N N . MET A 1 220 ? 6.956 -8.503 -16.302 1.00 86.69 220 MET A N 1
ATOM 1717 C CA . MET A 1 220 ? 6.839 -9.568 -15.289 1.00 86.69 220 MET A CA 1
ATOM 1718 C C . MET A 1 220 ? 5.803 -9.230 -14.210 1.00 86.69 220 MET A C 1
ATOM 1720 O O . MET A 1 220 ? 5.082 -10.105 -13.742 1.00 86.69 220 MET A O 1
ATOM 1724 N N . LEU A 1 221 ? 5.708 -7.952 -13.832 1.00 88.19 221 LEU A N 1
ATOM 1725 C CA . LEU A 1 221 ? 4.789 -7.481 -12.792 1.00 88.19 221 LEU A CA 1
ATOM 1726 C C . LEU A 1 221 ? 3.393 -7.125 -13.305 1.00 88.19 221 LEU A C 1
ATOM 1728 O O . LEU A 1 221 ? 2.514 -6.821 -12.498 1.00 88.19 221 LEU A O 1
ATOM 17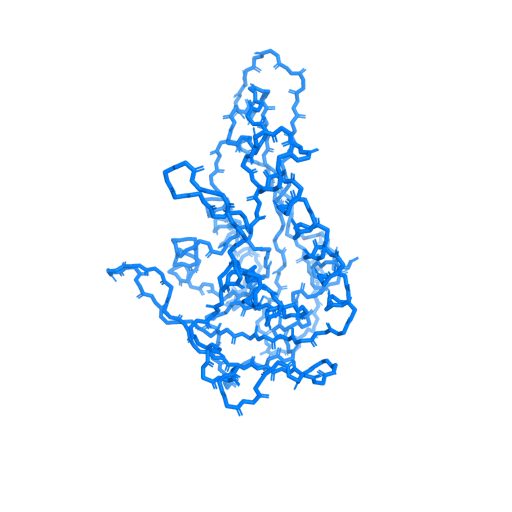32 N N . ALA A 1 222 ? 3.180 -7.119 -14.622 1.00 89.81 222 ALA A N 1
ATOM 1733 C CA . ALA A 1 222 ? 1.896 -6.752 -15.196 1.00 89.81 222 ALA A CA 1
ATOM 1734 C C . ALA A 1 222 ? 0.790 -7.659 -14.639 1.00 89.81 222 ALA A C 1
ATOM 1736 O O . ALA A 1 222 ? 0.928 -8.882 -14.579 1.00 89.81 222 ALA A O 1
ATOM 1737 N N . GLY A 1 223 ? -0.326 -7.059 -14.228 1.00 90.44 223 GLY A N 1
ATOM 1738 C CA . GLY A 1 223 ? -1.463 -7.807 -13.702 1.00 90.44 223 GLY A CA 1
ATOM 1739 C C . GLY A 1 223 ? -1.348 -8.288 -12.257 1.00 90.44 223 GLY A C 1
ATOM 1740 O O . GLY A 1 223 ? -2.358 -8.742 -11.723 1.00 90.44 223 GLY A O 1
ATOM 1741 N N . LEU A 1 224 ? -0.184 -8.163 -11.611 1.00 90.94 224 LEU A N 1
ATOM 1742 C CA . LEU A 1 224 ? -0.036 -8.453 -10.186 1.00 90.94 224 LEU A CA 1
ATOM 1743 C C . LEU A 1 224 ? -0.454 -7.246 -9.339 1.00 90.94 224 LEU A C 1
ATOM 1745 O O . LEU A 1 224 ? 0.026 -6.126 -9.526 1.00 90.94 224 LEU A O 1
ATOM 1749 N N . LYS A 1 225 ? -1.304 -7.496 -8.344 1.00 90.69 225 LYS A N 1
ATOM 1750 C CA . LYS A 1 225 ? -1.613 -6.559 -7.258 1.00 90.69 225 LYS A CA 1
ATOM 1751 C C . LYS A 1 225 ? -1.149 -7.171 -5.941 1.00 90.69 225 LYS A C 1
ATOM 1753 O O . LYS A 1 225 ? -1.430 -8.338 -5.686 1.00 90.69 225 LYS A O 1
ATOM 1758 N N . GLY A 1 226 ? -0.413 -6.402 -5.142 1.00 91.69 226 GLY A N 1
ATOM 1759 C CA . GLY A 1 226 ? 0.056 -6.828 -3.823 1.00 91.69 226 GLY A CA 1
ATOM 1760 C C . GLY A 1 226 ? -0.778 -6.222 -2.698 1.00 91.69 226 GLY A C 1
ATOM 1761 O O . GLY A 1 226 ? -1.341 -5.139 -2.859 1.00 91.69 226 GLY A O 1
ATOM 1762 N N . TYR A 1 227 ? -0.790 -6.884 -1.550 1.00 92.88 227 TYR A N 1
ATOM 1763 C CA . TYR A 1 227 ? -1.437 -6.457 -0.313 1.00 92.88 227 TYR A CA 1
ATOM 1764 C C . TYR A 1 227 ? -0.505 -6.786 0.853 1.00 92.88 227 TYR A C 1
ATOM 1766 O O . TYR A 1 227 ? 0.011 -7.897 0.925 1.00 92.88 227 TYR A O 1
ATOM 1774 N N . VAL A 1 228 ? -0.264 -5.830 1.745 1.00 94.00 228 VAL A N 1
ATOM 1775 C CA . VAL A 1 228 ? 0.611 -5.993 2.914 1.00 94.00 228 VAL A CA 1
ATOM 1776 C C . VAL A 1 228 ? -0.238 -6.097 4.165 1.00 94.00 228 VAL A C 1
ATOM 1778 O O . VAL A 1 228 ? -1.157 -5.300 4.356 1.00 94.00 228 VAL A O 1
ATOM 1781 N N . THR A 1 229 ? 0.091 -7.049 5.031 1.00 94.94 229 THR A N 1
ATOM 1782 C CA . THR A 1 229 ? -0.565 -7.217 6.327 1.00 94.94 229 THR A CA 1
ATOM 1783 C C . THR A 1 229 ? 0.424 -7.674 7.402 1.00 94.94 229 THR A C 1
ATOM 1785 O O . THR A 1 229 ? 1.413 -8.349 7.111 1.00 94.94 229 THR A O 1
ATOM 1788 N N . ASN A 1 230 ? 0.166 -7.292 8.655 1.00 94.81 230 ASN A N 1
ATOM 1789 C CA . ASN A 1 230 ? 0.828 -7.847 9.840 1.00 94.81 230 ASN A CA 1
ATOM 1790 C C . ASN A 1 230 ? 0.116 -9.100 10.390 1.00 94.81 230 ASN A C 1
ATOM 1792 O O . ASN A 1 230 ? 0.508 -9.629 11.425 1.00 94.81 230 ASN A O 1
ATOM 1796 N N . MET A 1 231 ? -0.934 -9.584 9.721 1.00 93.81 231 MET A N 1
ATOM 1797 C CA . MET A 1 231 ? -1.664 -10.784 10.125 1.00 93.81 231 MET A CA 1
ATOM 1798 C C . MET A 1 231 ? -1.017 -12.051 9.554 1.00 93.81 231 MET A C 1
ATOM 1800 O O . MET A 1 231 ? -0.680 -12.123 8.369 1.00 93.81 231 MET A O 1
ATOM 1804 N N . LEU A 1 232 ? -0.875 -13.064 10.408 1.00 89.12 232 LEU A N 1
ATOM 1805 C CA . LEU A 1 232 ? -0.266 -14.352 10.076 1.00 89.12 232 LEU A CA 1
ATOM 1806 C C . LEU A 1 232 ? -1.113 -15.165 9.084 1.00 89.12 232 LEU A C 1
ATOM 1808 O O . LEU A 1 232 ? -2.319 -14.956 8.942 1.00 89.12 232 LEU A O 1
ATOM 1812 N N . VAL A 1 233 ? -0.468 -16.115 8.400 1.00 87.88 233 VAL A N 1
ATOM 1813 C CA . VAL A 1 233 ? -1.125 -17.020 7.437 1.00 87.88 233 VAL A CA 1
ATOM 1814 C C . VAL A 1 233 ? -2.235 -17.835 8.101 1.00 87.88 233 VAL A C 1
ATOM 1816 O O . VAL A 1 233 ? -3.320 -17.955 7.535 1.00 87.88 233 VAL A O 1
ATOM 1819 N N . ASP A 1 234 ? -2.003 -18.292 9.331 1.00 85.75 234 ASP A N 1
ATOM 1820 C CA . ASP A 1 234 ? -2.952 -19.126 10.073 1.00 85.75 234 ASP A CA 1
ATOM 1821 C C . ASP A 1 234 ? -4.144 -18.341 10.639 1.00 85.75 234 ASP A C 1
ATOM 1823 O O . ASP A 1 234 ? -5.172 -18.932 10.963 1.00 85.75 234 ASP A O 1
ATOM 1827 N N . SER A 1 235 ? -4.035 -17.011 10.767 1.00 84.62 235 SER A N 1
ATOM 1828 C CA . SER A 1 235 ? -5.113 -16.187 11.326 1.00 84.62 235 SER A CA 1
ATOM 1829 C C . SER A 1 235 ? -6.074 -15.651 10.269 1.00 84.62 235 SER A C 1
ATOM 1831 O O . SER A 1 235 ? -7.256 -15.471 10.557 1.00 84.62 235 SER A O 1
ATOM 1833 N N . VAL A 1 236 ? -5.589 -15.383 9.052 1.00 87.50 236 VAL A N 1
ATOM 1834 C CA . VAL A 1 236 ? -6.388 -14.806 7.962 1.00 87.50 236 VAL A CA 1
ATOM 1835 C C . VAL A 1 236 ? -5.977 -15.419 6.625 1.00 87.50 236 VAL A C 1
ATOM 1837 O O . VAL A 1 236 ? -4.805 -15.406 6.254 1.00 87.50 236 VAL A O 1
ATOM 1840 N N . SER A 1 237 ? -6.943 -15.901 5.841 1.00 92.38 237 SER A N 1
ATOM 1841 C CA . SER A 1 237 ? -6.659 -16.441 4.507 1.00 92.38 237 SER A CA 1
ATOM 1842 C C . SER A 1 237 ? -6.285 -15.334 3.516 1.00 92.38 237 SER A C 1
ATOM 1844 O O . SER A 1 237 ? -6.800 -14.216 3.588 1.00 92.38 237 SER A O 1
ATOM 1846 N N . ALA A 1 238 ? -5.442 -15.640 2.527 1.00 92.38 238 ALA A N 1
ATOM 1847 C CA . ALA A 1 238 ? -5.118 -14.679 1.471 1.00 92.38 238 ALA A CA 1
ATOM 1848 C C . ALA A 1 238 ? -6.353 -14.182 0.705 1.00 92.38 238 ALA A C 1
ATOM 1850 O O . ALA A 1 238 ? -6.415 -13.014 0.330 1.00 92.38 238 ALA A O 1
ATOM 1851 N N . THR A 1 239 ? -7.362 -15.039 0.524 1.00 91.50 239 THR A N 1
ATOM 1852 C CA . THR A 1 239 ? -8.622 -14.649 -0.127 1.00 91.50 239 THR A CA 1
ATOM 1853 C C . THR A 1 239 ? -9.328 -13.541 0.652 1.00 91.50 239 THR A C 1
ATOM 1855 O O . THR A 1 239 ? -9.770 -12.574 0.039 1.00 91.50 239 THR A O 1
ATOM 1858 N N . LEU A 1 240 ? -9.367 -13.630 1.988 1.00 90.00 240 LEU A N 1
ATOM 1859 C CA . LEU A 1 240 ? -9.963 -12.596 2.836 1.00 90.00 240 LEU A CA 1
ATOM 1860 C C . LEU A 1 240 ? -9.163 -11.285 2.783 1.00 90.00 240 LEU A C 1
ATOM 1862 O O . LEU A 1 240 ? -9.756 -10.212 2.702 1.00 90.00 240 LEU A O 1
ATOM 1866 N N . VAL A 1 241 ? -7.824 -11.359 2.770 1.00 91.44 241 VAL A N 1
ATOM 1867 C CA . VAL A 1 241 ? -6.959 -10.174 2.599 1.00 91.44 241 VAL A CA 1
ATOM 1868 C C . VAL A 1 241 ? -7.279 -9.452 1.286 1.00 91.44 241 VAL A C 1
ATOM 1870 O O . VAL A 1 241 ? -7.414 -8.228 1.257 1.00 91.44 241 VAL A O 1
ATOM 1873 N N . ILE A 1 242 ? -7.422 -10.215 0.201 1.00 91.12 242 ILE A N 1
ATOM 1874 C CA . ILE A 1 242 ? -7.720 -9.690 -1.132 1.00 91.12 242 ILE A CA 1
ATOM 1875 C C . ILE A 1 242 ? -9.119 -9.066 -1.171 1.00 91.12 242 ILE A C 1
ATOM 1877 O O . ILE A 1 242 ? -9.253 -7.915 -1.589 1.00 91.12 242 ILE A O 1
ATOM 1881 N N . SER A 1 243 ? -10.148 -9.798 -0.732 1.00 89.19 243 SER A N 1
ATOM 1882 C CA . SER A 1 243 ? -11.539 -9.339 -0.810 1.00 89.19 243 SER A CA 1
ATOM 1883 C C . SER A 1 243 ? -11.781 -8.106 0.056 1.00 89.19 243 SER A C 1
ATOM 1885 O O . SER A 1 243 ? -12.464 -7.182 -0.376 1.00 89.19 243 SER A O 1
ATOM 1887 N N . ALA A 1 244 ? -11.162 -8.047 1.241 1.00 86.75 244 ALA A N 1
ATOM 1888 C CA . ALA A 1 244 ? -11.248 -6.892 2.127 1.00 86.75 244 ALA A CA 1
ATOM 1889 C C . ALA A 1 244 ? -10.728 -5.614 1.456 1.00 86.75 244 ALA A C 1
ATOM 1891 O O . ALA A 1 244 ? -11.355 -4.574 1.577 1.00 86.75 244 ALA A O 1
ATOM 1892 N N . ASN A 1 245 ? -9.615 -5.662 0.717 1.00 86.81 245 ASN A N 1
ATOM 1893 C CA . ASN A 1 245 ? -9.114 -4.472 0.021 1.00 86.81 245 ASN A CA 1
ATOM 1894 C C . ASN A 1 245 ? -9.863 -4.166 -1.284 1.00 86.81 245 ASN A C 1
ATOM 1896 O O . ASN A 1 245 ? -9.889 -3.013 -1.703 1.00 86.81 245 ASN A O 1
ATOM 1900 N N . GLN A 1 246 ? -10.437 -5.169 -1.950 1.00 83.88 246 GLN A N 1
ATOM 1901 C CA . GLN A 1 246 ? -11.240 -4.950 -3.158 1.00 83.88 246 GLN A CA 1
ATOM 1902 C C . GLN A 1 246 ? -12.529 -4.188 -2.851 1.00 83.88 246 GLN A C 1
ATOM 1904 O O . GLN A 1 246 ? -12.819 -3.238 -3.564 1.00 83.88 246 GLN A O 1
ATOM 1909 N N . ALA A 1 247 ? -13.193 -4.498 -1.735 1.00 75.00 247 ALA A N 1
ATOM 1910 C CA . ALA A 1 247 ? -14.384 -3.773 -1.291 1.00 75.00 247 ALA A CA 1
ATOM 1911 C C . ALA A 1 247 ? -14.137 -2.277 -0.976 1.00 75.00 247 ALA A C 1
ATOM 1913 O O . ALA A 1 247 ? -15.088 -1.515 -0.911 1.00 75.00 247 ALA A O 1
ATOM 1914 N N . LEU A 1 248 ? -12.881 -1.836 -0.802 1.00 69.56 248 LEU A N 1
ATOM 1915 C CA . LEU A 1 248 ? -12.540 -0.409 -0.662 1.00 69.56 248 LEU A CA 1
ATOM 1916 C C . LEU A 1 248 ? -12.556 0.324 -2.022 1.00 69.56 248 LEU A C 1
ATOM 1918 O O . LEU A 1 248 ? -12.601 1.548 -2.062 1.00 69.56 248 LEU A O 1
ATOM 1922 N N . GLN A 1 249 ? -12.417 -0.403 -3.135 1.00 63.88 249 GLN A N 1
ATOM 1923 C CA . GLN A 1 249 ? -12.255 0.165 -4.482 1.00 63.88 249 GLN A CA 1
ATOM 1924 C C . GLN A 1 249 ? -13.528 0.126 -5.335 1.00 63.88 249 GLN A C 1
ATOM 1926 O O . GLN A 1 249 ? -13.505 0.693 -6.432 1.00 63.88 249 GLN A O 1
ATOM 1931 N N . ASP A 1 250 ? -14.563 -0.562 -4.858 1.00 53.03 250 ASP A N 1
ATOM 1932 C CA . ASP A 1 250 ? -15.865 -0.729 -5.511 1.00 53.03 250 ASP A CA 1
ATOM 1933 C C . ASP A 1 250 ? -16.881 0.279 -4.950 1.00 53.03 250 ASP A C 1
ATOM 1935 O O . ASP A 1 250 ? -17.660 0.828 -5.765 1.00 53.03 250 ASP A O 1
#

Radius of gyration: 21.13 Å; Cα contacts (8 Å, |Δi|>4): 418; chains: 1; bounding box: 55×54×56 Å